Protein AF-A0A2T7PPA5-F1 (afdb_monomer)

Foldseek 3Di:
DPPVVVVVCVVVVVPDADDDPPDDPVVNVVSVVVVVVSVVVVCVVVVVDDDDDPVNVVVVVVVVVVVVVVVVVVVVVVVVVVVVVVVVVVVVVVVVVVVVVVVVVVVVVVVVVVVVVVVVVVVVVVVVVVVVVVVVVVVVVVVVVVVVVVVVVVVVVVVVVVVVVVVVVVVVVVVVVVVVVVVVVVVVVVVVVVVVVVVVVVVVVVVVVVVVVVVVVVVVVVVVVVVVVVVVVVVVVVVVVVVPVVPPPPDDDDDDDDDDDDDDDD

Solvent-accessible surface area (backbone atoms only — not comparable to full-atom values): 15177 Å² total; per-residue (Å²): 137,69,60,70,59,55,51,53,38,55,76,49,71,64,71,76,81,88,82,64,93,82,53,54,75,70,54,45,51,50,54,51,50,54,49,53,51,52,50,48,54,50,31,59,75,50,73,68,53,73,95,80,48,75,67,57,52,53,49,50,53,51,50,53,51,53,51,53,51,52,50,55,51,52,52,51,54,50,50,54,53,50,52,52,50,53,52,51,51,52,49,54,52,49,54,50,53,51,49,53,51,51,52,51,52,53,52,51,52,50,50,53,52,53,50,53,52,50,54,52,50,50,55,52,50,53,54,52,50,52,50,53,51,50,53,51,52,52,48,53,50,51,51,51,53,51,50,52,51,52,52,52,53,52,49,50,52,54,50,53,51,54,50,48,53,49,50,55,49,53,49,50,53,51,51,54,50,48,52,52,51,51,51,54,49,50,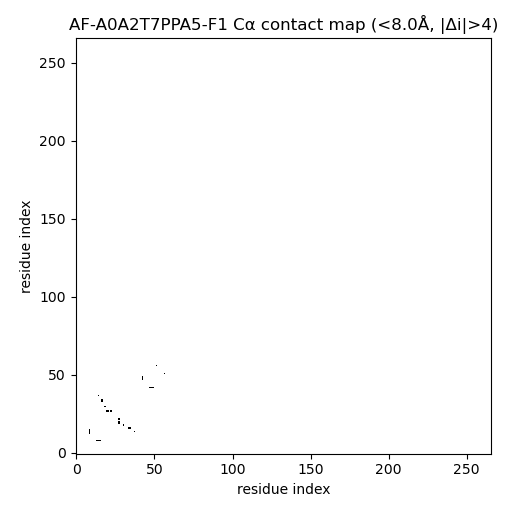53,50,52,50,52,51,50,53,49,50,51,49,53,51,52,51,51,50,52,50,50,52,51,51,48,50,53,48,49,49,51,50,51,51,50,50,51,50,53,49,51,54,52,55,54,58,58,51,59,64,55,56,66,60,56,66,70,62,66,79,78,73,83,85,83,85,80,88,86,93,84,89,85,85,91,88,86,85,88,133

Radius of gyration: 103.87 Å; Cα contacts (8 Å, |Δi|>4): 14; chains: 1; bounding box: 171×68×278 Å

Structure (mmCIF, N/CA/C/O backbone):
data_AF-A0A2T7PPA5-F1
#
_entry.id   AF-A0A2T7PPA5-F1
#
loop_
_atom_site.group_PDB
_atom_site.id
_atom_site.type_symbol
_atom_site.label_atom_id
_atom_site.label_alt_id
_atom_site.label_comp_id
_atom_site.label_asym_id
_atom_site.label_entity_id
_atom_site.label_seq_id
_atom_site.pdbx_PDB_ins_code
_atom_site.Cartn_x
_atom_site.Cartn_y
_atom_site.Cartn_z
_atom_site.occupancy
_atom_site.B_iso_or_equiv
_atom_site.auth_seq_id
_atom_site.auth_comp_id
_atom_site.auth_asym_id
_atom_site.auth_atom_id
_atom_site.pdbx_PDB_model_num
ATOM 1 N N . MET A 1 1 ? -87.122 -22.808 92.100 1.00 53.31 1 MET A N 1
ATOM 2 C CA . MET A 1 1 ? -86.535 -22.565 90.760 1.00 53.31 1 MET A CA 1
ATOM 3 C C . MET A 1 1 ? -86.962 -21.225 90.127 1.00 53.31 1 MET A C 1
ATOM 5 O O . MET A 1 1 ? -86.730 -21.039 88.942 1.00 53.31 1 MET A O 1
ATOM 9 N N . GLY A 1 2 ? -87.567 -20.279 90.867 1.00 62.41 2 GLY A N 1
ATOM 10 C CA . GLY A 1 2 ? -88.009 -18.988 90.306 1.00 62.41 2 GLY A CA 1
ATOM 11 C C . GLY A 1 2 ? -87.090 -17.795 90.597 1.00 62.41 2 GLY A C 1
ATOM 12 O O . GLY A 1 2 ? -87.131 -16.815 89.855 1.00 62.41 2 GLY A O 1
ATOM 13 N N . ASP A 1 3 ? -86.264 -17.874 91.642 1.00 74.31 3 ASP A N 1
ATOM 14 C CA . ASP A 1 3 ? -85.532 -16.705 92.144 1.00 74.31 3 ASP A CA 1
ATOM 15 C C . ASP A 1 3 ? -84.176 -16.510 91.453 1.00 74.31 3 ASP A C 1
ATOM 17 O O . ASP A 1 3 ? -83.895 -15.406 90.992 1.00 74.31 3 ASP A O 1
ATOM 21 N N . ASP A 1 4 ? -83.407 -17.577 91.219 1.00 82.31 4 ASP A N 1
ATOM 22 C CA . ASP A 1 4 ? -82.088 -17.492 90.562 1.00 82.31 4 ASP A CA 1
ATOM 23 C C . ASP A 1 4 ? -82.161 -16.924 89.132 1.00 82.31 4 ASP A C 1
ATOM 25 O O . ASP A 1 4 ? -81.304 -16.154 88.700 1.00 82.31 4 ASP A O 1
ATOM 29 N N . PHE A 1 5 ? -83.229 -17.244 88.391 1.00 84.38 5 PHE A N 1
ATOM 30 C CA . PHE A 1 5 ? -83.432 -16.727 87.033 1.00 84.38 5 PHE A CA 1
ATOM 31 C C . PHE A 1 5 ? -83.765 -15.230 87.024 1.00 84.38 5 PHE A C 1
ATOM 33 O O . PHE A 1 5 ? -83.307 -14.483 86.157 1.00 84.38 5 PHE A O 1
ATOM 40 N N . ARG A 1 6 ? -84.552 -14.771 88.004 1.00 85.75 6 ARG A N 1
ATOM 41 C CA . ARG A 1 6 ? -84.881 -13.348 88.155 1.00 85.75 6 ARG A CA 1
ATOM 42 C C . ARG A 1 6 ? -83.644 -12.535 88.533 1.00 85.75 6 ARG A C 1
ATOM 44 O O . ARG A 1 6 ? -83.497 -11.426 88.023 1.00 85.75 6 ARG A O 1
ATOM 51 N N . VAL A 1 7 ? -82.759 -13.090 89.364 1.00 87.56 7 VAL A N 1
ATOM 52 C CA . VAL A 1 7 ? -81.466 -12.481 89.719 1.00 87.56 7 VAL A CA 1
ATOM 53 C C . VAL A 1 7 ? -80.587 -12.321 88.475 1.00 87.56 7 VAL A C 1
ATOM 55 O O . VAL A 1 7 ? -80.224 -11.197 88.141 1.00 87.56 7 VAL A O 1
ATOM 58 N N . LEU A 1 8 ? -80.375 -13.389 87.698 1.00 88.69 8 LEU A N 1
ATOM 59 C CA . LEU A 1 8 ? -79.567 -13.338 86.471 1.00 88.69 8 LEU A CA 1
ATOM 60 C C . LEU A 1 8 ? -80.087 -12.318 85.442 1.00 88.69 8 LEU A C 1
ATOM 62 O O . LEU A 1 8 ? -79.310 -11.595 84.813 1.00 88.69 8 LEU A O 1
ATOM 66 N N . LEU A 1 9 ? -81.410 -12.247 85.254 1.00 86.88 9 LEU A N 1
ATOM 67 C CA . LEU A 1 9 ? -82.016 -11.262 84.358 1.00 86.88 9 LEU A CA 1
ATOM 68 C C . LEU A 1 9 ? -81.743 -9.832 84.822 1.00 86.88 9 LEU A C 1
ATOM 70 O O . LEU A 1 9 ? -81.519 -8.963 83.979 1.00 86.88 9 LEU A O 1
ATOM 74 N N . ASN A 1 10 ? -81.759 -9.579 86.130 1.00 88.44 10 ASN A N 1
ATOM 75 C CA . ASN A 1 10 ? -81.448 -8.263 86.675 1.00 88.44 10 ASN A CA 1
ATOM 76 C C . ASN A 1 10 ? -79.955 -7.932 86.523 1.00 88.44 10 ASN A C 1
ATOM 78 O O . ASN A 1 10 ? -79.650 -6.835 86.061 1.00 88.44 10 ASN A O 1
ATOM 82 N N . ASP A 1 11 ? -79.048 -8.884 86.766 1.00 88.50 11 ASP A N 1
ATOM 83 C CA . ASP A 1 11 ? -77.598 -8.708 86.560 1.00 88.50 11 ASP A CA 1
ATOM 84 C C . ASP A 1 11 ? -77.260 -8.403 85.092 1.00 88.50 11 ASP A C 1
ATOM 86 O O . ASP A 1 11 ? -76.365 -7.621 84.764 1.00 88.50 11 ASP A O 1
ATOM 90 N N . CYS A 1 12 ? -78.041 -8.966 84.169 1.00 88.81 12 CYS A N 1
ATOM 91 C CA . CYS A 1 12 ? -77.936 -8.685 82.743 1.00 88.81 12 CYS A CA 1
ATOM 92 C C . CYS A 1 12 ? -78.695 -7.417 82.306 1.00 88.81 12 CYS A C 1
ATOM 94 O O . CYS A 1 12 ? -78.809 -7.178 81.102 1.00 88.81 12 CYS A O 1
ATOM 96 N N . ASN A 1 13 ? -79.204 -6.583 83.222 1.00 88.12 13 ASN A N 1
ATOM 97 C CA . ASN A 1 13 ? -80.024 -5.394 82.934 1.00 88.12 13 ASN A CA 1
ATOM 98 C C . ASN A 1 13 ? -81.252 -5.690 82.060 1.00 88.12 13 ASN A C 1
ATOM 100 O O . ASN A 1 13 ? -81.603 -4.921 81.163 1.00 88.12 13 ASN A O 1
ATOM 104 N N . ARG A 1 14 ? -81.875 -6.850 82.276 1.00 86.25 14 ARG A N 1
ATOM 105 C CA . ARG A 1 14 ? -83.005 -7.384 81.502 1.00 86.25 14 ARG A CA 1
ATOM 106 C C . ARG A 1 14 ? -82.744 -7.448 79.992 1.00 86.25 14 ARG A C 1
ATOM 108 O O . ARG A 1 14 ? -83.684 -7.446 79.200 1.00 86.25 14 ARG A O 1
ATOM 115 N N . ARG A 1 15 ? -81.475 -7.539 79.579 1.00 89.25 15 ARG A N 1
ATOM 116 C CA . ARG A 1 15 ? -81.080 -7.767 78.184 1.00 89.25 15 ARG A CA 1
ATOM 117 C C . ARG A 1 15 ? -81.244 -9.250 77.860 1.00 89.25 15 ARG A C 1
ATOM 119 O O . ARG A 1 15 ? -80.306 -10.026 78.007 1.00 89.25 15 ARG A O 1
ATOM 126 N N . TYR A 1 16 ? -82.439 -9.643 77.434 1.00 88.62 16 TYR A N 1
ATOM 127 C CA . TYR A 1 16 ? -82.717 -10.985 76.925 1.00 88.62 16 TYR A CA 1
ATOM 128 C C . TYR A 1 16 ? -83.371 -10.901 75.546 1.00 88.62 16 TYR A C 1
ATOM 130 O O . TYR A 1 16 ? -84.056 -9.930 75.226 1.00 88.62 16 TYR A O 1
ATOM 138 N N . ILE A 1 17 ? -83.143 -11.921 74.722 1.00 88.12 17 ILE A N 1
ATOM 139 C CA . ILE A 1 17 ? -83.783 -12.082 73.415 1.00 88.12 17 ILE A CA 1
ATOM 140 C C . ILE A 1 17 ? -84.220 -13.533 73.300 1.00 88.12 17 ILE A C 1
ATOM 142 O O . ILE A 1 17 ? -83.447 -14.444 73.591 1.00 88.12 17 ILE A O 1
ATOM 146 N N . VAL A 1 18 ? -85.463 -13.741 72.873 1.00 88.38 18 VAL A N 1
ATOM 147 C CA . VAL A 1 18 ? -86.005 -15.073 72.609 1.00 88.38 18 VAL A CA 1
ATOM 148 C C . VAL A 1 18 ? -85.731 -15.421 71.151 1.00 88.38 18 VAL A C 1
ATOM 150 O O . VAL A 1 18 ? -86.145 -14.697 70.246 1.00 88.38 18 VAL A O 1
ATOM 153 N N . PHE A 1 19 ? -85.022 -16.525 70.934 1.00 92.44 19 PHE A N 1
ATOM 154 C CA . PHE A 1 19 ? -84.738 -17.060 69.607 1.00 92.44 19 PHE A CA 1
ATOM 155 C C . PHE A 1 19 ? -85.595 -18.290 69.341 1.00 92.44 19 PHE A C 1
ATOM 157 O O . PHE A 1 19 ? -85.598 -19.229 70.134 1.00 92.44 19 PHE A O 1
ATOM 164 N N . ASP A 1 20 ? -86.265 -18.301 68.191 1.00 92.12 20 ASP A N 1
ATOM 165 C CA . ASP A 1 20 ? -86.898 -19.504 67.663 1.00 92.12 20 ASP A CA 1
ATOM 166 C C . ASP A 1 20 ? -86.048 -20.039 66.507 1.00 92.12 20 ASP A C 1
ATOM 168 O O . ASP A 1 20 ? -86.050 -19.519 65.386 1.00 92.12 20 ASP A O 1
ATOM 172 N N . ASN A 1 21 ? -85.305 -21.107 66.794 1.00 92.25 21 ASN A N 1
ATOM 173 C CA . ASN A 1 21 ? -84.404 -21.742 65.837 1.00 92.25 21 ASN A CA 1
ATOM 174 C C . ASN A 1 21 ? -85.147 -22.482 64.709 1.00 92.25 21 ASN A C 1
ATOM 176 O O . ASN A 1 21 ? -84.532 -22.804 63.685 1.00 92.25 21 ASN A O 1
ATOM 180 N N . THR A 1 22 ? -86.456 -22.709 64.850 1.00 92.19 22 THR A N 1
ATOM 181 C CA . THR A 1 22 ? -87.308 -23.387 63.860 1.00 92.19 22 THR A CA 1
ATOM 182 C C . THR A 1 22 ? -88.057 -22.422 62.937 1.00 92.19 22 THR A C 1
ATOM 184 O O . THR A 1 22 ? -88.551 -22.841 61.893 1.00 92.19 22 THR A O 1
ATOM 187 N N . ALA A 1 23 ? -88.045 -21.123 63.252 1.00 89.44 23 ALA A N 1
ATOM 188 C CA . ALA A 1 23 ? -88.770 -20.090 62.520 1.00 89.44 23 ALA A CA 1
ATOM 189 C C . ALA A 1 23 ? -88.382 -19.974 61.031 1.00 89.44 23 ALA A C 1
ATOM 191 O O . ALA A 1 23 ? -87.288 -20.364 60.591 1.00 89.44 23 ALA A O 1
ATOM 192 N N . SER A 1 24 ? -89.266 -19.354 60.245 1.00 91.50 24 SER A N 1
ATOM 193 C CA . SER A 1 24 ? -89.039 -19.108 58.820 1.00 91.50 24 SER A CA 1
ATOM 194 C C . SER A 1 24 ? -87.835 -18.182 58.576 1.00 91.50 24 SER A C 1
ATOM 196 O O . SER A 1 24 ? -87.394 -17.423 59.443 1.00 91.50 24 SER A O 1
ATOM 198 N N . LYS A 1 25 ? -87.296 -18.172 57.348 1.00 88.12 25 LYS A N 1
ATOM 199 C CA . LYS A 1 25 ? -86.149 -17.315 56.971 1.00 88.12 25 LYS A CA 1
ATOM 200 C C . LYS A 1 25 ? -86.401 -15.825 57.253 1.00 88.12 25 LYS A C 1
ATOM 202 O O . LYS A 1 25 ? -85.473 -15.107 57.641 1.00 88.12 25 LYS A O 1
ATOM 207 N N . LYS A 1 26 ? -87.644 -15.365 57.071 1.00 90.00 26 LYS A N 1
ATOM 208 C CA . LYS A 1 26 ? -88.058 -13.974 57.312 1.00 90.00 26 LYS A CA 1
ATOM 209 C C . LYS A 1 26 ? -88.033 -13.644 58.807 1.00 90.00 26 LYS A C 1
ATOM 211 O O . LYS A 1 26 ? -87.466 -12.624 59.195 1.00 90.00 26 LYS A O 1
ATOM 216 N N . GLU A 1 27 ? -88.563 -14.532 59.639 1.00 88.56 27 GLU A N 1
ATOM 217 C CA . GLU A 1 27 ? -88.593 -14.382 61.099 1.00 88.56 27 GLU A CA 1
ATOM 218 C C . GLU A 1 27 ? -87.192 -14.474 61.707 1.00 88.56 27 GLU A C 1
ATOM 220 O O . GLU A 1 27 ? -86.805 -13.600 62.481 1.00 88.56 27 GLU A O 1
ATOM 225 N N . LYS A 1 28 ? -86.363 -15.423 61.251 1.00 91.31 28 LYS A N 1
ATOM 226 C CA . LYS A 1 28 ? -84.941 -15.504 61.624 1.00 91.31 28 LYS A CA 1
ATOM 227 C C . LYS A 1 28 ? -84.186 -14.218 61.300 1.00 91.31 28 LYS A C 1
ATOM 229 O O . LYS A 1 28 ? -83.326 -13.788 62.064 1.00 91.31 28 LYS A O 1
ATOM 234 N N . SER A 1 29 ? -84.486 -13.577 60.167 1.00 91.19 29 SER A N 1
ATOM 235 C CA . SER A 1 29 ? -83.861 -12.296 59.829 1.00 91.19 29 SER A CA 1
ATOM 236 C C . SER A 1 29 ? -84.281 -11.165 60.764 1.00 91.19 29 SER A C 1
ATOM 238 O O . SER A 1 29 ? -83.462 -10.281 61.008 1.00 91.19 29 SER A O 1
ATOM 240 N N . LYS A 1 30 ? -85.524 -11.166 61.257 1.00 91.62 30 LYS A N 1
ATOM 241 C CA . LYS A 1 30 ? -85.998 -10.191 62.245 1.00 91.62 30 LYS A CA 1
ATOM 242 C C . LYS A 1 30 ? -85.295 -10.408 63.588 1.00 91.62 30 LYS A C 1
ATOM 244 O O . LYS A 1 30 ? -84.650 -9.489 64.071 1.00 91.62 30 LYS A O 1
ATOM 249 N N . GLN A 1 31 ? -85.264 -11.647 64.080 1.00 92.38 31 GLN A N 1
ATOM 250 C CA . GLN A 1 31 ? -84.574 -12.011 65.326 1.00 92.38 31 GLN A CA 1
ATOM 251 C C . GLN A 1 31 ? -83.075 -11.649 65.302 1.00 92.38 31 GLN A C 1
ATOM 253 O O . GLN A 1 31 ? -82.544 -11.112 66.272 1.00 92.38 31 GLN A O 1
ATOM 258 N N . ARG A 1 32 ? -82.379 -11.854 64.168 1.00 92.31 32 ARG A N 1
ATOM 259 C CA . ARG A 1 32 ? -80.981 -11.403 64.006 1.00 92.31 32 ARG A CA 1
ATOM 260 C C . ARG A 1 32 ? -80.827 -9.883 64.084 1.00 92.31 32 ARG A C 1
ATOM 262 O O . ARG A 1 32 ? -79.848 -9.409 64.656 1.00 92.31 32 ARG A O 1
ATOM 269 N N . LYS A 1 33 ? -81.751 -9.119 63.490 1.00 93.69 33 LYS A N 1
ATOM 270 C CA . LYS A 1 33 ? -81.726 -7.649 63.570 1.00 93.69 33 LYS A CA 1
ATOM 271 C C . LYS A 1 33 ? -81.915 -7.184 65.012 1.00 93.69 33 LYS A C 1
ATOM 273 O O . LYS A 1 33 ? -81.165 -6.317 65.448 1.00 93.69 33 LYS A O 1
ATOM 278 N N . ASP A 1 34 ? -82.838 -7.805 65.741 1.00 92.06 34 ASP A N 1
ATOM 279 C CA . ASP A 1 34 ? -83.113 -7.485 67.144 1.00 92.06 34 ASP A CA 1
ATOM 280 C C . ASP A 1 34 ? -81.884 -7.770 68.034 1.00 92.06 34 ASP A C 1
ATOM 282 O O . ASP A 1 34 ? -81.509 -6.940 68.864 1.00 92.06 34 ASP A O 1
ATOM 286 N N . LEU A 1 35 ? -81.164 -8.875 67.788 1.00 94.62 35 LEU A N 1
ATOM 287 C CA . LEU A 1 35 ? -79.891 -9.175 68.460 1.00 94.62 35 LEU A CA 1
ATOM 288 C C . LEU A 1 35 ? -78.799 -8.147 68.173 1.00 94.62 35 LEU A C 1
ATOM 290 O O . LEU A 1 35 ? -78.155 -7.655 69.100 1.00 94.62 35 LEU A O 1
ATOM 294 N N . LEU A 1 36 ? -78.589 -7.795 66.906 1.00 94.56 36 LEU A N 1
ATOM 295 C CA . LEU A 1 36 ? -77.586 -6.792 66.547 1.00 94.56 36 LEU A CA 1
ATOM 296 C C . LEU A 1 36 ? -77.927 -5.411 67.122 1.00 94.56 36 LEU A C 1
ATOM 298 O O . LEU A 1 36 ? -77.019 -4.689 67.531 1.00 94.56 36 LEU A O 1
ATOM 302 N N . ALA A 1 37 ? -79.212 -5.051 67.189 1.00 93.06 37 ALA A N 1
ATOM 303 C CA . ALA A 1 37 ? -79.659 -3.815 67.825 1.00 93.06 37 ALA A CA 1
ATOM 304 C C . ALA A 1 37 ? -79.330 -3.803 69.327 1.00 93.06 37 ALA A C 1
ATOM 306 O O . ALA A 1 37 ? -78.780 -2.819 69.818 1.00 93.06 37 ALA A O 1
ATOM 307 N N . MET A 1 38 ? -79.571 -4.912 70.034 1.00 92.12 38 MET A N 1
ATOM 308 C CA . MET A 1 38 ? -79.220 -5.058 71.452 1.00 92.12 38 MET A CA 1
ATOM 309 C C . MET A 1 38 ? -77.704 -4.978 71.689 1.00 92.12 38 MET A C 1
ATOM 311 O O . MET A 1 38 ? -77.256 -4.308 72.619 1.00 92.12 38 MET A O 1
ATOM 315 N N . ILE A 1 39 ? -76.897 -5.614 70.832 1.00 91.44 39 ILE A N 1
ATOM 316 C CA . ILE A 1 39 ? -75.428 -5.542 70.914 1.00 91.44 39 ILE A CA 1
ATOM 317 C C . ILE A 1 39 ? -74.943 -4.105 70.689 1.00 91.44 39 ILE A C 1
ATOM 319 O O . ILE A 1 39 ? -74.098 -3.632 71.443 1.00 91.44 39 ILE A O 1
ATOM 323 N N . ARG A 1 40 ? -75.485 -3.385 69.698 1.00 91.31 40 ARG A N 1
ATOM 324 C CA . ARG A 1 40 ? -75.143 -1.971 69.453 1.00 91.31 40 ARG A CA 1
ATOM 325 C C . ARG A 1 40 ? -75.486 -1.088 70.646 1.00 91.31 40 ARG A C 1
ATOM 327 O O . ARG A 1 40 ? -74.608 -0.396 71.139 1.00 91.31 40 ARG A O 1
ATOM 334 N N . GLN A 1 41 ? -76.698 -1.214 71.190 1.00 90.12 41 GLN A N 1
ATOM 335 C CA . GLN A 1 41 ? -77.091 -0.494 72.406 1.00 90.12 41 GLN A CA 1
ATOM 336 C C . GLN A 1 41 ? -76.165 -0.799 73.591 1.00 90.12 41 GLN A C 1
ATOM 338 O O . GLN A 1 41 ? -75.875 0.091 74.387 1.00 90.12 41 GLN A O 1
ATOM 343 N N . MET A 1 42 ? -75.696 -2.044 73.729 1.00 90.88 42 MET A N 1
ATOM 3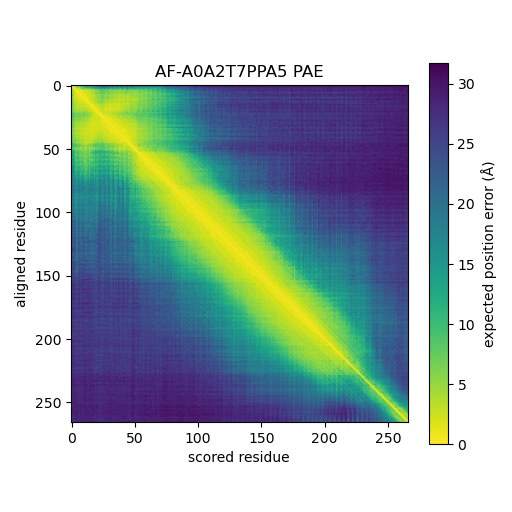44 C CA . MET A 1 42 ? -74.705 -2.404 74.745 1.00 90.88 42 MET A CA 1
ATOM 345 C C . MET A 1 42 ? -73.352 -1.730 74.489 1.00 90.88 42 MET A C 1
ATOM 347 O O . MET A 1 42 ? -72.757 -1.218 75.431 1.00 90.88 42 MET A O 1
ATOM 351 N N . MET A 1 43 ? -72.861 -1.737 73.249 1.00 89.19 43 MET A N 1
ATOM 352 C CA . MET A 1 43 ? -71.593 -1.090 72.903 1.00 89.19 43 MET A CA 1
ATOM 353 C C . MET A 1 43 ? -71.652 0.419 73.145 1.00 89.19 43 MET A C 1
ATOM 355 O O . MET A 1 43 ? -70.735 0.955 73.757 1.00 89.19 43 MET A O 1
ATOM 359 N N . ASP A 1 44 ? -72.739 1.080 72.746 1.00 88.88 44 ASP A N 1
ATOM 360 C CA . ASP A 1 44 ? -72.926 2.522 72.936 1.00 88.88 44 ASP A CA 1
ATOM 361 C C . ASP A 1 44 ? -72.973 2.881 74.429 1.00 88.88 44 ASP A C 1
ATOM 363 O O . ASP A 1 44 ? -72.298 3.811 74.868 1.00 88.88 44 ASP A O 1
ATOM 367 N N . LYS A 1 45 ? -73.691 2.087 75.242 1.00 88.06 45 LYS A N 1
ATOM 368 C CA . LYS A 1 45 ? -73.708 2.234 76.711 1.00 88.06 45 LYS A CA 1
ATOM 369 C C . LYS A 1 45 ? -72.329 2.043 77.345 1.00 88.06 45 LYS A C 1
ATOM 371 O O . LYS A 1 45 ? -72.030 2.692 78.340 1.00 88.06 45 LYS A O 1
ATOM 376 N N . ASN A 1 46 ? -71.496 1.184 76.763 1.00 88.50 46 ASN A N 1
ATOM 377 C CA . ASN A 1 46 ? -70.121 0.948 77.199 1.00 88.50 46 ASN A CA 1
ATOM 378 C C . ASN A 1 46 ? -69.113 1.922 76.546 1.00 88.50 46 ASN A C 1
ATOM 380 O O . ASN A 1 46 ? -67.906 1.693 76.623 1.00 88.50 46 ASN A O 1
ATOM 384 N N . GLY A 1 47 ? -69.571 2.982 75.865 1.00 86.88 47 GLY A N 1
ATOM 385 C CA . GLY A 1 47 ? -68.705 3.982 75.227 1.00 86.88 47 GLY A CA 1
ATOM 386 C C . GLY A 1 47 ? -67.853 3.431 74.078 1.00 86.88 47 GLY A C 1
ATOM 387 O O . GLY A 1 47 ? -66.749 3.914 73.835 1.00 86.88 47 GLY A O 1
ATOM 388 N N . GLY A 1 48 ? -68.315 2.366 73.419 1.00 85.62 48 GLY A N 1
ATOM 389 C CA . GLY A 1 48 ? -67.580 1.655 72.371 1.00 85.62 48 GLY A CA 1
ATOM 390 C C . GLY A 1 48 ? -66.401 0.818 72.880 1.00 85.62 48 GLY A C 1
ATOM 391 O O . GLY A 1 48 ? -65.697 0.207 72.073 1.00 85.62 48 GLY A O 1
ATOM 392 N N . GLN A 1 49 ? -66.180 0.759 74.197 1.00 84.06 49 GLN A N 1
ATOM 393 C CA . GLN A 1 49 ? -65.095 -0.019 74.781 1.00 84.06 49 GLN A CA 1
ATOM 394 C C . GLN A 1 49 ? -65.417 -1.511 74.730 1.00 84.06 49 GLN A C 1
ATOM 396 O O . GLN A 1 49 ? -66.526 -1.964 75.031 1.00 84.06 49 GLN A O 1
ATOM 401 N N . LYS A 1 50 ? -64.412 -2.292 74.338 1.00 84.31 50 LYS A N 1
ATOM 402 C CA . LYS A 1 50 ? -64.485 -3.751 74.374 1.00 84.31 50 LYS A CA 1
ATOM 403 C C . LYS A 1 50 ? -64.385 -4.207 75.826 1.00 84.31 50 LYS A C 1
ATOM 405 O O . LYS A 1 50 ? -63.784 -3.528 76.652 1.00 84.31 50 LYS A O 1
ATOM 410 N N . TYR A 1 51 ? -64.940 -5.376 76.126 1.00 84.62 51 TYR A N 1
ATOM 411 C CA . TYR A 1 51 ? -64.685 -6.007 77.415 1.00 84.62 51 TYR A CA 1
ATOM 412 C C . TYR A 1 51 ? -63.178 -6.250 77.569 1.00 84.62 51 TYR A C 1
ATOM 414 O O . TYR A 1 51 ? -62.560 -6.887 76.713 1.00 84.62 51 TYR A O 1
ATOM 422 N N . THR A 1 52 ? -62.597 -5.728 78.644 1.00 82.62 52 THR A N 1
ATOM 423 C CA . THR A 1 52 ? -61.193 -5.919 79.001 1.00 82.62 52 THR A CA 1
ATOM 424 C C . THR A 1 52 ? -61.108 -6.595 80.362 1.00 82.62 52 THR A C 1
ATOM 426 O O . THR A 1 52 ? -61.941 -6.395 81.244 1.00 82.62 52 THR A O 1
ATOM 429 N N . CYS A 1 53 ? -60.094 -7.435 80.522 1.00 87.88 53 CYS A N 1
ATOM 430 C CA . CYS A 1 53 ? -59.710 -8.010 81.801 1.00 87.88 53 CYS A CA 1
ATOM 431 C C . CYS A 1 53 ? -58.188 -8.165 81.824 1.00 87.88 53 CYS A C 1
ATOM 433 O O . CYS A 1 53 ? -57.541 -8.141 80.771 1.00 87.88 53 CYS A O 1
ATOM 435 N N . ASP A 1 54 ? -57.608 -8.354 83.006 1.00 88.44 54 ASP A N 1
ATOM 436 C CA . ASP A 1 54 ? -56.151 -8.423 83.171 1.00 88.44 54 ASP A CA 1
ATOM 437 C C . ASP A 1 54 ? -55.500 -9.493 82.289 1.00 88.44 54 ASP A C 1
ATOM 439 O O . ASP A 1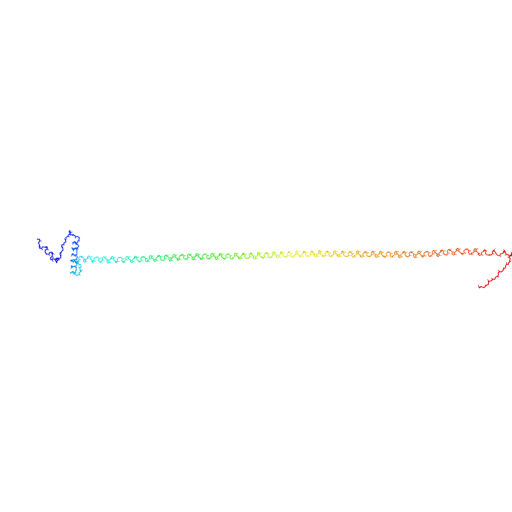 54 ? -54.395 -9.305 81.782 1.00 88.44 54 ASP A O 1
ATOM 443 N N . VAL A 1 55 ? -56.200 -10.608 82.057 1.00 90.00 55 VAL A N 1
ATOM 444 C CA . VAL A 1 55 ? -55.730 -11.684 81.177 1.00 90.00 55 VAL A CA 1
ATOM 445 C C . VAL A 1 55 ? -55.676 -11.218 79.719 1.00 90.00 55 VAL A C 1
ATOM 447 O O . VAL A 1 55 ? -54.665 -11.437 79.055 1.00 90.00 55 VAL A O 1
ATOM 450 N N . LEU A 1 56 ? -56.710 -10.525 79.228 1.00 88.31 56 LEU A N 1
ATOM 451 C CA . LEU A 1 56 ? -56.743 -9.986 77.861 1.00 88.31 56 LEU A CA 1
ATOM 452 C C . LEU A 1 56 ? -55.678 -8.904 77.650 1.00 88.31 56 LEU A C 1
ATOM 454 O O . LEU A 1 56 ? -55.012 -8.900 76.618 1.00 88.31 56 LEU A O 1
ATOM 458 N N . ASN A 1 57 ? -55.457 -8.039 78.642 1.00 88.19 57 ASN A N 1
ATOM 459 C CA . ASN A 1 57 ? -54.412 -7.015 78.577 1.00 88.19 57 ASN A CA 1
ATOM 460 C C . ASN A 1 57 ? -53.011 -7.643 78.523 1.00 88.19 57 ASN A C 1
ATOM 462 O O . ASN A 1 57 ? -52.187 -7.240 77.704 1.00 88.19 57 ASN A O 1
ATOM 466 N N . LYS A 1 58 ? -52.758 -8.683 79.332 1.00 90.88 58 LYS A N 1
ATOM 467 C CA . LYS A 1 58 ? -51.500 -9.449 79.287 1.00 90.88 58 LYS A CA 1
ATOM 468 C C . LYS A 1 58 ? -51.290 -10.140 77.938 1.00 90.88 58 LYS A C 1
ATOM 470 O O . LYS A 1 58 ? -50.167 -10.162 77.444 1.00 90.88 58 LYS A O 1
ATOM 475 N N . ILE A 1 59 ? -52.347 -10.698 77.343 1.00 90.62 59 ILE A N 1
ATOM 476 C CA . ILE A 1 59 ? -52.278 -11.322 76.014 1.00 90.62 59 ILE A CA 1
ATOM 477 C C . ILE A 1 59 ? -51.946 -10.273 74.948 1.00 90.62 59 ILE A C 1
ATOM 479 O O . ILE A 1 59 ? -51.002 -10.473 74.190 1.00 90.62 59 ILE A O 1
ATOM 483 N N . ASN A 1 60 ? -52.657 -9.142 74.922 1.00 87.25 60 ASN A N 1
ATOM 484 C CA . ASN A 1 60 ? -52.413 -8.075 73.947 1.00 87.25 60 ASN A CA 1
ATOM 485 C C . ASN A 1 60 ? -50.995 -7.506 74.066 1.00 87.25 60 ASN A C 1
ATOM 487 O O . ASN A 1 60 ? -50.312 -7.373 73.057 1.00 87.25 60 ASN A O 1
ATOM 491 N N . SER A 1 61 ? -50.515 -7.266 75.290 1.00 90.81 61 SER A N 1
ATOM 492 C CA . SER A 1 61 ? -49.150 -6.785 75.526 1.00 90.81 61 SER A CA 1
ATOM 493 C C . SER A 1 61 ? -48.090 -7.768 75.008 1.00 90.81 61 SER A C 1
ATOM 495 O O . SER A 1 61 ? -47.157 -7.350 74.326 1.00 90.81 61 SER A O 1
ATOM 497 N N . LYS A 1 62 ? -48.265 -9.079 75.236 1.00 93.06 62 LYS A N 1
ATOM 498 C CA . LYS A 1 62 ? -47.365 -10.105 74.676 1.00 93.06 62 LYS A CA 1
ATOM 499 C C . LYS A 1 62 ? -47.421 -10.171 73.150 1.00 93.06 62 LYS A C 1
ATOM 501 O O . LYS A 1 62 ? -46.391 -10.391 72.514 1.00 93.06 62 LYS A O 1
ATOM 506 N N . ILE A 1 63 ? -48.604 -9.998 72.557 1.00 93.31 63 ILE A N 1
ATOM 507 C CA . ILE A 1 63 ? -48.762 -9.945 71.098 1.00 93.31 63 ILE A CA 1
ATOM 508 C C . ILE A 1 63 ? -48.004 -8.738 70.540 1.00 93.31 63 ILE A C 1
ATOM 510 O O . ILE A 1 63 ? -47.224 -8.902 69.607 1.00 93.31 63 ILE A O 1
ATOM 514 N N . GLU A 1 64 ? -48.178 -7.553 71.124 1.00 92.50 64 GLU A N 1
ATOM 515 C CA . GLU A 1 64 ? -47.483 -6.334 70.697 1.00 92.50 64 GLU A CA 1
ATOM 516 C C . GLU A 1 64 ? -45.960 -6.465 70.800 1.00 92.50 64 GLU A C 1
ATOM 518 O O . GLU A 1 64 ? -45.246 -6.078 69.876 1.00 92.50 64 GLU A O 1
ATOM 523 N N . GLU A 1 65 ? -45.456 -7.043 71.891 1.00 93.81 65 GLU A N 1
ATOM 524 C CA . GLU A 1 65 ? -44.024 -7.290 72.074 1.00 93.81 65 GLU A CA 1
ATOM 525 C C . GLU A 1 65 ? -43.481 -8.268 71.023 1.00 93.81 65 GLU A C 1
ATOM 527 O O . GLU A 1 65 ? -42.471 -7.988 70.376 1.00 93.81 65 GLU A O 1
ATOM 532 N N . THR A 1 66 ? -44.201 -9.366 70.771 1.00 93.56 66 THR A N 1
ATOM 533 C CA . THR A 1 66 ? -43.825 -10.356 69.748 1.00 93.56 66 THR A CA 1
ATOM 534 C C . THR A 1 66 ? -43.829 -9.742 68.347 1.00 93.56 66 THR A C 1
ATOM 536 O O . THR A 1 66 ? -42.942 -10.019 67.540 1.00 93.56 66 THR A O 1
ATOM 539 N N . VAL A 1 67 ? -44.817 -8.895 68.037 1.00 94.44 67 VAL A N 1
ATOM 540 C CA . VAL A 1 67 ? -44.891 -8.187 66.751 1.00 94.44 67 VAL A CA 1
ATOM 541 C C . VAL A 1 67 ? -43.702 -7.242 66.594 1.00 94.44 67 VAL A C 1
ATOM 543 O O . VAL A 1 67 ? -43.053 -7.275 65.553 1.00 94.44 67 VAL A O 1
ATOM 546 N N . LYS A 1 68 ? -43.360 -6.459 67.626 1.00 94.44 68 LYS A N 1
ATOM 547 C CA . LYS A 1 68 ? -42.191 -5.564 67.593 1.00 94.44 68 LYS A CA 1
ATOM 548 C C . LYS A 1 68 ? -40.884 -6.323 67.372 1.00 94.44 68 LYS A C 1
ATOM 550 O O . LYS A 1 68 ? -40.081 -5.891 66.552 1.00 94.44 68 LYS A O 1
ATOM 555 N N . GLN A 1 69 ? -40.687 -7.449 68.058 1.00 94.12 69 GLN A N 1
ATOM 556 C CA . GLN A 1 69 ? -39.493 -8.284 67.883 1.00 94.12 69 GLN A CA 1
ATOM 557 C C . GLN A 1 69 ? -39.380 -8.804 66.447 1.00 94.12 69 GLN A C 1
ATOM 559 O O . GLN A 1 69 ? -38.352 -8.611 65.805 1.00 94.12 69 GLN A O 1
ATOM 564 N N . ARG A 1 70 ? -40.464 -9.368 65.902 1.00 93.94 70 ARG A N 1
ATOM 565 C CA . ARG A 1 70 ? -40.480 -9.877 64.522 1.00 93.94 70 ARG A CA 1
ATOM 566 C C . ARG A 1 70 ? -40.257 -8.786 63.480 1.00 93.94 70 ARG A C 1
ATOM 568 O O . ARG A 1 70 ? -39.608 -9.045 62.475 1.00 93.94 70 ARG A O 1
ATOM 575 N N . MET A 1 71 ? -40.790 -7.584 63.703 1.00 90.56 71 MET A N 1
ATOM 576 C CA . MET A 1 71 ? -40.529 -6.449 62.814 1.00 90.56 71 MET A CA 1
ATOM 577 C C . MET A 1 71 ? -39.053 -6.045 62.849 1.00 90.56 71 MET A C 1
ATOM 579 O O . MET A 1 71 ? -38.452 -5.910 61.793 1.00 90.56 71 MET A O 1
ATOM 583 N N . ALA A 1 72 ? -38.446 -5.942 64.035 1.00 93.56 72 ALA A N 1
ATOM 584 C CA . ALA A 1 72 ? -37.027 -5.609 64.161 1.00 93.56 72 ALA A CA 1
ATOM 585 C C . ALA A 1 72 ? -36.107 -6.670 63.524 1.00 93.56 72 ALA A C 1
ATOM 587 O O . ALA A 1 72 ? -35.105 -6.327 62.898 1.00 93.56 72 ALA A O 1
ATOM 588 N N . GLU A 1 73 ? -36.446 -7.956 63.657 1.00 93.38 73 GLU A N 1
ATOM 589 C CA . GLU A 1 73 ? -35.732 -9.053 62.992 1.00 93.38 73 GLU A CA 1
ATOM 590 C C . GLU A 1 73 ? -35.863 -8.977 61.465 1.00 93.38 73 GLU A C 1
ATOM 592 O O . GLU A 1 73 ? -34.856 -9.068 60.763 1.00 93.38 73 GLU A O 1
ATOM 597 N N . ALA A 1 74 ? -37.075 -8.746 60.950 1.00 92.69 74 ALA A N 1
ATOM 598 C CA . ALA A 1 74 ? -37.320 -8.597 59.516 1.00 92.69 74 ALA A CA 1
ATOM 599 C C . ALA A 1 74 ? -36.608 -7.367 58.926 1.00 92.69 74 ALA A C 1
ATOM 601 O O . ALA A 1 74 ? -36.058 -7.442 57.826 1.00 92.69 74 ALA A O 1
ATOM 602 N N . ASP A 1 75 ? -36.573 -6.255 59.664 1.00 91.94 75 ASP A N 1
ATOM 603 C CA . ASP A 1 75 ? -35.850 -5.046 59.268 1.00 91.94 75 ASP A CA 1
ATOM 604 C C . ASP A 1 75 ? -34.341 -5.311 59.199 1.00 91.94 75 ASP A C 1
ATOM 606 O O . ASP A 1 75 ? -33.694 -4.950 58.215 1.00 91.94 75 ASP A O 1
ATOM 610 N N . LYS A 1 76 ? -33.777 -6.007 60.196 1.00 92.12 76 LYS A N 1
ATOM 611 C CA . LYS A 1 76 ? -32.359 -6.390 60.199 1.00 92.12 76 LYS A CA 1
ATOM 612 C C . LYS A 1 76 ? -32.017 -7.313 59.024 1.00 92.12 76 LYS A C 1
ATOM 614 O O . LYS A 1 76 ? -31.047 -7.059 58.314 1.00 92.12 76 LYS A O 1
ATOM 619 N N . GLU A 1 77 ? -32.831 -8.338 58.779 1.00 91.19 77 GLU A N 1
ATOM 620 C CA . GLU A 1 77 ? -32.641 -9.268 57.657 1.00 91.19 77 GLU A CA 1
ATOM 621 C C . GLU A 1 77 ? -32.732 -8.550 56.297 1.00 91.19 77 GLU A C 1
ATOM 623 O O . GLU A 1 77 ? -31.978 -8.847 55.368 1.00 91.19 77 GLU A O 1
ATOM 628 N N . SER A 1 78 ? -33.637 -7.577 56.174 1.00 90.81 78 SER A N 1
ATOM 629 C CA . SER A 1 78 ? -33.787 -6.747 54.975 1.00 90.81 78 SER A CA 1
ATOM 630 C C . SER A 1 78 ? -32.541 -5.899 54.698 1.00 90.81 78 SER A C 1
ATOM 632 O O . SER A 1 78 ? -32.068 -5.840 53.557 1.00 90.81 78 SER A O 1
ATOM 634 N N . VAL A 1 79 ? -31.972 -5.283 55.739 1.00 91.94 79 VAL A N 1
ATOM 635 C CA . VAL A 1 79 ? -30.727 -4.509 55.629 1.00 91.94 79 VAL A CA 1
ATOM 636 C C . VAL A 1 79 ? -29.572 -5.414 55.198 1.00 91.94 79 VAL A C 1
ATOM 638 O O . VAL A 1 79 ? -28.922 -5.112 54.199 1.00 91.94 79 VAL A O 1
ATOM 641 N N . GLU A 1 80 ? -29.378 -6.561 55.854 1.00 91.75 80 GLU A N 1
ATOM 642 C CA . GLU A 1 80 ? -28.309 -7.517 55.516 1.00 91.75 80 GLU A CA 1
ATOM 643 C C . GLU A 1 80 ? -28.424 -8.032 54.069 1.00 91.75 80 GLU A C 1
ATOM 645 O O . GLU A 1 80 ? -27.439 -8.065 53.326 1.00 91.75 80 GLU A O 1
ATOM 650 N N . LYS A 1 81 ? -29.639 -8.372 53.616 1.00 92.06 81 LYS A N 1
ATOM 651 C CA . LYS A 1 81 ? -29.893 -8.766 52.218 1.00 92.06 81 LYS A CA 1
ATOM 652 C C . LYS A 1 81 ? -29.565 -7.647 51.233 1.00 92.06 81 LYS A C 1
ATOM 654 O O . LYS A 1 81 ? -29.020 -7.913 50.160 1.00 92.06 81 LYS A O 1
ATOM 659 N N . THR A 1 82 ? -29.895 -6.407 51.585 1.00 91.62 82 THR A N 1
ATOM 660 C CA . THR A 1 82 ? -29.626 -5.238 50.741 1.00 91.62 82 THR A CA 1
ATOM 661 C C . THR A 1 82 ? -28.126 -4.983 50.620 1.00 91.62 82 THR A C 1
ATOM 663 O O . THR A 1 82 ? -27.633 -4.782 49.510 1.00 91.62 82 THR A O 1
ATOM 666 N N . GLU A 1 83 ? -27.383 -5.044 51.725 1.00 94.19 83 GLU A N 1
ATOM 667 C CA . GLU A 1 83 ? -25.923 -4.891 51.733 1.00 94.19 83 GLU A CA 1
ATOM 668 C C . GLU A 1 83 ? -25.233 -5.988 50.916 1.00 94.19 83 GLU A C 1
ATOM 670 O O . GLU A 1 83 ? -24.401 -5.686 50.057 1.00 94.19 83 GLU A O 1
ATOM 675 N N . PHE A 1 84 ? -25.646 -7.246 51.099 1.00 95.56 84 PHE A N 1
ATOM 676 C CA . PHE A 1 84 ? -25.140 -8.370 50.312 1.00 95.56 84 PHE A CA 1
ATOM 677 C C . PHE A 1 84 ? -25.360 -8.156 48.809 1.00 95.56 84 PHE A C 1
ATOM 679 O O . PHE A 1 84 ? -24.445 -8.341 48.003 1.00 95.56 84 PHE A O 1
ATOM 686 N N . PHE A 1 85 ? -26.560 -7.721 48.415 1.00 93.88 85 PHE A N 1
ATOM 687 C CA . PHE A 1 85 ? -26.877 -7.472 47.011 1.00 93.88 85 PHE A CA 1
ATOM 688 C C . PHE A 1 85 ? -26.060 -6.310 46.433 1.00 93.88 85 PHE A C 1
ATOM 690 O O . PHE A 1 85 ? -25.550 -6.410 45.316 1.00 93.88 85 PHE A O 1
ATOM 697 N N . GLN A 1 86 ? -25.872 -5.231 47.199 1.00 95.75 86 GLN A N 1
ATOM 698 C CA . GLN A 1 86 ? -25.023 -4.109 46.796 1.00 95.75 86 GLN A CA 1
ATOM 699 C C . GLN A 1 86 ? -23.561 -4.529 46.615 1.00 95.75 86 GLN A C 1
ATOM 701 O O . GLN A 1 86 ? -22.911 -4.107 45.656 1.00 95.75 86 GLN A O 1
ATOM 706 N N . GLU A 1 87 ? -23.022 -5.356 47.513 1.00 96.50 87 GLU A N 1
ATOM 707 C CA . GLU A 1 87 ? -21.655 -5.859 47.385 1.00 96.50 87 GLU A CA 1
ATOM 708 C C . GLU A 1 87 ? -21.510 -6.780 46.169 1.00 96.50 87 GLU A C 1
ATOM 710 O O . GLU A 1 87 ? -20.562 -6.643 45.391 1.00 96.50 87 GLU A O 1
ATOM 715 N N . TYR A 1 88 ? -22.486 -7.660 45.946 1.00 94.19 88 TYR A N 1
ATOM 716 C CA . TYR A 1 88 ? -22.520 -8.538 44.781 1.00 94.19 88 TYR A CA 1
ATOM 717 C C . TYR A 1 88 ? -22.567 -7.747 43.464 1.00 94.19 88 TYR A C 1
ATOM 719 O O . TYR A 1 88 ? -21.783 -8.008 42.552 1.00 94.19 88 TYR A O 1
ATOM 727 N N . GLN A 1 89 ? -23.403 -6.706 43.386 1.00 94.38 89 GLN A N 1
ATOM 728 C CA . GLN A 1 89 ? -23.447 -5.803 42.232 1.00 94.38 89 GLN A CA 1
ATOM 729 C C . GLN A 1 89 ? -22.115 -5.080 41.999 1.00 94.38 89 GLN A C 1
ATOM 731 O O . GLN A 1 89 ? -21.676 -4.956 40.854 1.00 94.38 89 GLN A O 1
ATOM 736 N N . LYS A 1 90 ? -21.444 -4.626 43.066 1.00 97.00 90 LYS A N 1
ATOM 737 C CA . LYS A 1 90 ? -20.115 -4.000 42.959 1.00 97.00 90 LYS A CA 1
ATOM 738 C C . LYS A 1 90 ? -19.073 -4.968 42.400 1.00 97.00 90 LYS A C 1
ATOM 740 O O . LYS A 1 90 ? -18.252 -4.541 41.591 1.00 97.00 90 LYS A O 1
ATOM 745 N N . ARG A 1 91 ? -19.105 -6.245 42.802 1.00 97.25 91 ARG A N 1
ATOM 746 C CA . ARG A 1 91 ? -18.203 -7.281 42.265 1.00 97.25 91 ARG A CA 1
ATOM 747 C C . ARG A 1 91 ? -18.453 -7.522 40.782 1.00 97.25 91 ARG A C 1
ATOM 749 O O . ARG A 1 91 ? -17.520 -7.388 40.006 1.00 97.25 91 ARG A O 1
ATOM 756 N N . ILE A 1 92 ? -19.712 -7.727 40.384 1.00 96.56 92 ILE A N 1
ATOM 757 C CA . ILE A 1 92 ? -20.077 -7.890 38.966 1.00 96.56 92 ILE A CA 1
ATOM 758 C C . ILE A 1 92 ? -19.583 -6.706 38.134 1.00 96.56 92 ILE A C 1
ATOM 760 O O . ILE A 1 92 ? -18.998 -6.897 37.071 1.00 96.56 92 ILE A O 1
ATOM 764 N N . LYS A 1 93 ? -19.795 -5.478 38.618 1.00 97.12 93 LYS A N 1
ATOM 765 C CA . LYS A 1 93 ? -19.367 -4.278 37.899 1.00 97.12 93 LYS A CA 1
ATOM 766 C C . LYS A 1 93 ? -17.844 -4.212 37.748 1.00 97.12 93 LYS A C 1
ATOM 768 O O . LYS A 1 93 ? -17.361 -3.904 36.664 1.00 97.12 93 LYS A O 1
ATOM 773 N N . LYS A 1 94 ? -17.093 -4.536 38.805 1.00 97.56 94 LYS A N 1
ATOM 774 C CA . LYS A 1 94 ? -15.626 -4.612 38.749 1.00 97.56 94 LYS A CA 1
ATOM 775 C C . LYS A 1 94 ? -15.140 -5.663 37.757 1.00 97.56 94 LYS A C 1
ATOM 777 O O . LYS A 1 94 ? -14.258 -5.363 36.961 1.00 97.56 94 LYS A O 1
ATOM 782 N N . ASP A 1 95 ? -15.728 -6.854 37.782 1.00 96.88 95 ASP A N 1
ATOM 783 C CA . ASP A 1 95 ? -15.340 -7.945 36.886 1.00 96.88 95 ASP A CA 1
ATOM 784 C C . ASP A 1 95 ? -15.615 -7.574 35.419 1.00 96.88 95 ASP A C 1
ATOM 786 O O . ASP A 1 95 ? -14.802 -7.855 34.540 1.00 96.88 95 ASP A O 1
ATOM 790 N N . GLN A 1 96 ? -16.727 -6.879 35.153 1.00 94.25 96 GLN A N 1
ATOM 791 C CA . GLN A 1 96 ? -17.039 -6.329 33.829 1.00 94.25 96 GLN A CA 1
ATOM 792 C C . GLN A 1 96 ? -16.027 -5.266 33.386 1.00 94.25 96 GLN A C 1
ATOM 794 O O . GLN A 1 96 ? -15.548 -5.314 32.255 1.00 94.25 96 GLN A O 1
ATOM 799 N N . GLU A 1 97 ? -15.679 -4.320 34.262 1.00 97.31 97 GLU A N 1
ATOM 800 C CA . GLU A 1 97 ? -14.684 -3.281 33.972 1.00 97.31 97 GLU A CA 1
ATOM 801 C C . GLU A 1 97 ? -13.294 -3.882 33.703 1.00 97.31 97 GLU A C 1
ATOM 803 O O . GLU A 1 97 ? -12.612 -3.469 32.764 1.00 97.31 97 GLU A O 1
ATOM 808 N N . GLU A 1 98 ? -12.877 -4.887 34.479 1.00 97.75 98 GLU A N 1
ATOM 809 C CA . GLU A 1 98 ? -11.604 -5.582 34.269 1.00 97.75 98 GLU A CA 1
ATOM 810 C C . GLU A 1 98 ? -11.600 -6.385 32.962 1.00 97.75 98 GLU A C 1
ATOM 812 O O . GLU A 1 98 ? -10.619 -6.345 32.215 1.00 97.75 98 GLU A O 1
ATOM 817 N N . TYR A 1 99 ? -12.700 -7.078 32.655 1.00 95.44 99 TYR A N 1
ATOM 818 C CA . TYR A 1 99 ? -12.858 -7.810 31.402 1.00 95.44 99 TYR A CA 1
ATOM 819 C C . TYR A 1 99 ? -12.759 -6.885 30.183 1.00 95.44 99 TYR A C 1
ATOM 821 O O . TYR A 1 99 ? -11.994 -7.162 29.259 1.00 95.44 99 TYR A O 1
ATOM 829 N N . GLU A 1 100 ? -13.479 -5.761 30.191 1.00 96.81 100 GLU A N 1
ATOM 830 C CA . GLU A 1 100 ? -13.433 -4.773 29.107 1.00 96.81 100 GLU A CA 1
ATOM 831 C C . GLU A 1 100 ? -12.041 -4.155 28.963 1.00 96.81 100 GLU A C 1
ATOM 833 O O . GLU A 1 100 ? -11.540 -4.010 27.846 1.00 96.81 100 GLU A O 1
ATOM 838 N N . LYS A 1 101 ? -11.373 -3.854 30.083 1.00 97.44 101 LYS A N 1
ATOM 839 C CA . LYS A 1 101 ? -9.996 -3.356 30.070 1.00 97.44 101 LYS A CA 1
ATOM 840 C C . LYS A 1 101 ? -9.044 -4.366 29.429 1.00 97.44 101 LYS A C 1
ATOM 842 O O . LYS A 1 101 ? -8.272 -3.990 28.550 1.00 97.44 101 LYS A O 1
ATOM 847 N N . ARG A 1 102 ? -9.129 -5.642 29.817 1.00 97.38 102 ARG A N 1
ATOM 848 C CA . ARG A 1 102 ? -8.296 -6.716 29.256 1.00 97.38 102 ARG A CA 1
ATOM 849 C C . ARG A 1 102 ? -8.564 -6.908 27.763 1.00 97.38 102 ARG A C 1
ATOM 851 O O . ARG A 1 102 ? -7.620 -6.981 26.984 1.00 97.38 102 ARG A O 1
ATOM 858 N N . ARG A 1 103 ? -9.838 -6.900 27.351 1.00 96.69 103 ARG A N 1
ATOM 859 C CA . ARG A 1 103 ? -10.225 -6.981 25.934 1.00 96.69 103 ARG A CA 1
ATOM 860 C C . ARG A 1 103 ? -9.631 -5.827 25.128 1.00 96.69 103 ARG A C 1
ATOM 862 O O . ARG A 1 103 ? -9.106 -6.045 24.041 1.00 96.69 103 ARG A O 1
ATOM 869 N N . LEU A 1 104 ? -9.702 -4.606 25.658 1.00 97.50 104 LEU A N 1
ATOM 870 C CA . LEU A 1 104 ? -9.175 -3.420 24.989 1.00 97.50 104 LEU A CA 1
ATOM 871 C C . LEU A 1 104 ? -7.641 -3.441 24.898 1.00 97.50 104 LEU A C 1
ATOM 873 O O . LEU A 1 104 ? -7.084 -3.059 23.870 1.00 97.50 104 LEU A O 1
ATOM 877 N N . GLU A 1 105 ? -6.950 -3.899 25.943 1.00 97.44 105 GLU A N 1
ATOM 878 C CA . GLU A 1 105 ? -5.493 -4.081 25.933 1.00 97.44 105 GLU A CA 1
ATOM 879 C C . GLU A 1 105 ? -5.056 -5.120 24.889 1.00 97.44 105 GLU A C 1
ATOM 881 O O . GLU A 1 105 ? -4.131 -4.860 24.117 1.00 97.44 105 GLU A O 1
ATOM 886 N N . GLU A 1 106 ? -5.753 -6.255 24.802 1.00 96.50 106 GLU A N 1
ATOM 887 C CA . GLU A 1 106 ? -5.507 -7.280 23.781 1.00 96.50 106 GLU A CA 1
ATOM 888 C C . GLU A 1 106 ? -5.767 -6.751 22.364 1.00 96.50 106 GLU A C 1
ATOM 890 O O . GLU A 1 106 ? -4.941 -6.950 21.471 1.00 96.50 106 GLU A O 1
ATOM 895 N N . GLU A 1 107 ? -6.872 -6.029 22.154 1.00 96.88 107 GLU A N 1
ATOM 896 C CA . GLU A 1 107 ? -7.208 -5.428 20.861 1.00 96.88 107 GLU A CA 1
ATOM 897 C C . GLU A 1 107 ? -6.157 -4.395 20.428 1.00 96.88 107 GLU A C 1
ATOM 899 O O . GLU A 1 107 ? -5.712 -4.397 19.277 1.00 96.88 107 GLU A O 1
ATOM 904 N N . ASN A 1 108 ? -5.712 -3.536 21.348 1.00 97.00 108 ASN A N 1
ATOM 905 C CA . ASN A 1 108 ? -4.679 -2.540 21.074 1.00 97.00 108 ASN A CA 1
ATOM 906 C C . ASN A 1 108 ? -3.323 -3.195 20.788 1.00 97.00 108 ASN A C 1
ATOM 908 O O . ASN A 1 108 ? -2.652 -2.814 19.829 1.00 97.00 108 ASN A O 1
ATOM 912 N N . SER A 1 109 ? -2.947 -4.223 21.554 1.00 96.81 109 SER A N 1
ATOM 913 C CA . SER A 1 109 ? -1.727 -4.992 21.300 1.00 96.81 109 SER A CA 1
ATOM 914 C C . SER A 1 109 ? -1.773 -5.685 19.934 1.00 96.81 109 SER A C 1
ATOM 916 O O . SER A 1 109 ? -0.803 -5.641 19.175 1.00 96.81 109 SER A O 1
ATOM 918 N N . ALA A 1 110 ? -2.914 -6.276 19.567 1.00 97.31 110 ALA A N 1
ATOM 919 C CA . ALA A 1 110 ? -3.106 -6.891 18.257 1.00 97.31 110 ALA A CA 1
ATOM 920 C C . ALA A 1 110 ? -2.995 -5.860 17.123 1.00 97.31 110 ALA A C 1
ATOM 922 O O . ALA A 1 110 ? -2.282 -6.105 16.147 1.00 97.31 110 ALA A O 1
ATOM 923 N N . LYS A 1 111 ? -3.628 -4.687 17.269 1.00 96.56 111 LYS A N 1
ATOM 924 C CA . LYS A 1 111 ? -3.519 -3.578 16.306 1.00 96.56 111 LYS A CA 1
ATOM 925 C C . LYS A 1 111 ? -2.075 -3.125 16.125 1.00 96.56 111 LYS A C 1
ATOM 927 O O . LYS A 1 111 ? -1.627 -2.985 14.990 1.00 96.56 111 LYS A O 1
ATOM 932 N N . GLU A 1 112 ? -1.325 -2.967 17.212 1.00 97.19 112 GLU A N 1
ATOM 933 C CA . GLU A 1 112 ? 0.081 -2.559 17.151 1.00 97.19 112 GLU A CA 1
ATOM 934 C C . GLU A 1 112 ? 0.953 -3.607 16.435 1.00 97.19 112 GLU A C 1
ATOM 936 O O . GLU A 1 112 ? 1.823 -3.260 15.634 1.00 97.19 112 GLU A O 1
ATOM 941 N N . ARG A 1 113 ? 0.703 -4.905 16.665 1.00 97.25 113 ARG A N 1
ATOM 942 C CA . ARG A 1 113 ? 1.411 -5.995 15.967 1.00 97.25 113 ARG A CA 1
ATOM 943 C C . ARG A 1 113 ? 1.117 -5.993 14.470 1.00 97.25 113 ARG A C 1
ATOM 945 O O . ARG A 1 113 ? 2.054 -6.069 13.678 1.00 97.25 113 ARG A O 1
ATOM 952 N N . ILE A 1 114 ? -0.155 -5.860 14.092 1.00 97.25 114 ILE A N 1
ATOM 953 C CA . ILE A 1 114 ? -0.576 -5.778 12.686 1.00 97.25 114 ILE A CA 1
ATOM 954 C C . ILE A 1 114 ? 0.054 -4.555 12.016 1.00 97.25 114 ILE A C 1
ATOM 956 O O . ILE A 1 114 ? 0.572 -4.663 10.906 1.00 97.25 114 ILE A O 1
ATOM 960 N N . GLN A 1 115 ? 0.071 -3.408 12.698 1.00 96.38 115 GLN A N 1
ATOM 961 C CA . GLN A 1 115 ? 0.680 -2.189 12.177 1.00 96.38 115 GLN A CA 1
ATOM 962 C C . GLN A 1 115 ? 2.184 -2.367 11.929 1.00 96.38 115 GLN A C 1
ATOM 964 O O . GLN A 1 115 ? 2.661 -2.063 10.837 1.00 96.38 115 GLN A O 1
ATOM 969 N N . LYS A 1 116 ? 2.925 -2.930 12.893 1.00 97.31 116 LYS A N 1
ATOM 970 C CA . LYS A 1 116 ? 4.361 -3.216 12.730 1.00 97.31 116 LYS A CA 1
ATOM 971 C C . LYS A 1 116 ? 4.631 -4.181 11.574 1.00 97.31 116 LYS A C 1
ATOM 973 O O . LYS A 1 116 ? 5.590 -3.990 10.827 1.00 97.31 116 LYS A O 1
ATOM 978 N N . GLU A 1 117 ? 3.797 -5.206 11.406 1.00 97.44 117 GLU A N 1
ATOM 979 C CA . GLU A 1 117 ? 3.924 -6.156 10.297 1.00 97.44 117 GLU A CA 1
ATOM 980 C C . GLU A 1 117 ? 3.662 -5.486 8.940 1.00 97.44 117 GLU A C 1
ATOM 982 O O . GLU A 1 117 ? 4.404 -5.714 7.980 1.00 97.44 117 GLU A O 1
ATOM 987 N N . LEU A 1 118 ? 2.647 -4.622 8.862 1.00 97.31 118 LEU A N 1
ATOM 988 C CA . LEU A 1 118 ? 2.323 -3.864 7.656 1.00 97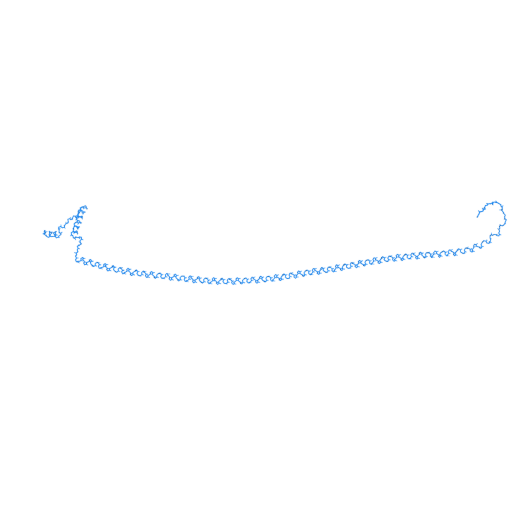.31 118 LEU A CA 1
ATOM 989 C C . LEU A 1 118 ? 3.458 -2.900 7.281 1.00 97.31 118 LEU A C 1
ATOM 991 O O . LEU A 1 118 ? 3.880 -2.868 6.127 1.00 97.31 118 LEU A O 1
ATOM 995 N N . GLU A 1 119 ? 4.005 -2.170 8.255 1.00 97.38 119 GLU A N 1
ATOM 996 C CA . GLU A 1 119 ? 5.152 -1.278 8.051 1.00 97.38 119 GLU A CA 1
ATOM 997 C C . GLU A 1 119 ? 6.399 -2.041 7.580 1.00 97.38 119 GLU A C 1
ATOM 999 O O . GLU A 1 119 ? 7.111 -1.582 6.684 1.00 97.38 119 GLU A O 1
ATOM 1004 N N . ALA A 1 120 ? 6.664 -3.225 8.140 1.00 97.69 120 ALA A N 1
ATOM 1005 C CA . ALA A 1 120 ? 7.767 -4.073 7.696 1.00 97.69 120 ALA A CA 1
ATOM 1006 C C . ALA A 1 120 ? 7.565 -4.562 6.251 1.00 97.69 120 ALA A C 1
ATOM 1008 O O . ALA A 1 120 ? 8.502 -4.515 5.450 1.00 97.69 120 ALA A O 1
ATOM 1009 N N . LYS A 1 121 ? 6.342 -4.977 5.895 1.00 97.31 121 LYS A N 1
ATOM 1010 C CA . LYS A 1 121 ? 5.982 -5.388 4.529 1.00 97.31 121 LYS A CA 1
ATOM 1011 C C . LYS A 1 121 ? 6.129 -4.243 3.527 1.00 97.31 121 LYS A C 1
ATOM 1013 O O . LYS A 1 121 ? 6.698 -4.457 2.459 1.00 97.31 121 LYS A O 1
ATOM 1018 N N . LEU A 1 122 ? 5.700 -3.032 3.882 1.00 96.94 122 LEU A N 1
ATOM 1019 C CA . LEU A 1 122 ? 5.869 -1.843 3.041 1.00 96.94 122 LEU A CA 1
ATOM 1020 C C . LEU A 1 122 ? 7.349 -1.531 2.796 1.00 96.94 122 LEU A C 1
ATOM 1022 O O . LEU A 1 122 ? 7.756 -1.390 1.646 1.00 96.94 122 LEU A O 1
ATOM 1026 N N . LYS A 1 123 ? 8.184 -1.545 3.842 1.00 97.62 123 LYS A N 1
ATOM 1027 C CA . LYS A 1 123 ? 9.638 -1.338 3.699 1.00 97.62 123 LYS A CA 1
ATOM 1028 C C . LYS A 1 123 ? 10.308 -2.403 2.828 1.00 97.62 123 LYS A C 1
ATOM 1030 O O . LYS A 1 123 ? 11.249 -2.099 2.097 1.00 97.62 123 LYS A O 1
ATOM 1035 N N . MET A 1 124 ? 9.863 -3.657 2.916 1.00 96.75 124 MET A N 1
ATOM 1036 C CA . MET A 1 124 ? 10.363 -4.737 2.057 1.00 96.75 124 MET A CA 1
ATOM 1037 C C . MET A 1 124 ? 9.982 -4.504 0.592 1.00 96.75 124 MET A C 1
ATOM 1039 O O . MET A 1 124 ? 10.845 -4.598 -0.279 1.00 96.75 124 MET A O 1
ATOM 1043 N N . PHE A 1 125 ? 8.726 -4.138 0.337 1.00 96.00 125 PHE A N 1
ATOM 1044 C CA . PHE A 1 125 ? 8.226 -3.841 -1.003 1.00 96.00 125 PHE A CA 1
ATOM 1045 C C . PHE A 1 125 ? 8.928 -2.630 -1.636 1.00 96.00 125 PHE A C 1
ATOM 1047 O O . PHE A 1 125 ? 9.328 -2.681 -2.796 1.00 96.00 125 PHE A O 1
ATOM 1054 N N . GLU A 1 126 ? 9.158 -1.563 -0.868 1.00 95.56 126 GLU A N 1
ATOM 1055 C CA . GLU A 1 126 ? 9.911 -0.389 -1.326 1.00 95.56 126 GLU A CA 1
ATOM 1056 C C . GLU A 1 126 ? 11.342 -0.749 -1.738 1.00 95.56 126 GLU A C 1
ATOM 1058 O O . GLU A 1 126 ? 11.788 -0.364 -2.819 1.00 95.56 126 GLU A O 1
ATOM 1063 N N . LYS A 1 127 ? 12.051 -1.535 -0.917 1.00 96.69 127 LYS A N 1
ATOM 1064 C CA . LYS A 1 127 ? 13.405 -2.010 -1.248 1.00 96.69 127 LYS A CA 1
ATOM 1065 C C . LYS A 1 127 ? 13.420 -2.884 -2.498 1.00 96.69 127 LYS A C 1
ATOM 1067 O O . LYS A 1 127 ? 14.354 -2.798 -3.292 1.00 96.69 127 LYS A O 1
ATOM 1072 N N . GLU A 1 128 ? 12.419 -3.742 -2.671 1.00 96.12 128 GLU A N 1
ATOM 1073 C CA . GLU A 1 128 ? 12.306 -4.591 -3.857 1.00 96.12 128 GLU A CA 1
ATOM 1074 C C . GLU A 1 128 ? 12.056 -3.761 -5.121 1.00 96.12 128 GLU A C 1
ATOM 1076 O O . GLU A 1 128 ? 12.703 -3.985 -6.144 1.00 96.12 128 GLU A O 1
ATOM 1081 N N . ASN A 1 129 ? 11.184 -2.755 -5.042 1.00 95.06 129 ASN A N 1
ATOM 1082 C CA . ASN A 1 129 ? 10.934 -1.845 -6.157 1.00 95.06 129 ASN A CA 1
ATOM 1083 C C . ASN A 1 129 ? 12.169 -1.022 -6.519 1.00 95.06 129 ASN A C 1
ATOM 1085 O O . ASN A 1 129 ? 12.470 -0.892 -7.702 1.00 95.06 129 ASN A O 1
ATOM 1089 N N . GLN A 1 130 ? 12.918 -0.527 -5.531 1.00 96.00 130 GLN A N 1
ATOM 1090 C CA . GLN A 1 130 ? 14.178 0.179 -5.781 1.00 96.00 130 GLN A CA 1
ATOM 1091 C C . GLN A 1 130 ? 15.184 -0.706 -6.527 1.00 96.00 130 GLN A C 1
ATOM 1093 O O . GLN A 1 130 ? 15.767 -0.265 -7.515 1.00 96.00 130 GLN A O 1
ATOM 1098 N N . LYS A 1 131 ? 15.335 -1.973 -6.115 1.00 96.94 131 LYS A N 1
ATOM 1099 C CA . LYS A 1 131 ? 16.199 -2.938 -6.815 1.00 96.94 131 LYS A CA 1
ATOM 1100 C C . LYS A 1 131 ? 15.742 -3.181 -8.251 1.00 96.94 131 LYS A C 1
ATOM 1102 O O . LYS A 1 131 ? 16.557 -3.115 -9.164 1.00 96.94 131 LYS A O 1
ATOM 1107 N N . LYS A 1 132 ? 14.442 -3.406 -8.463 1.00 95.56 132 LYS A N 1
ATOM 1108 C CA . LYS A 1 132 ? 13.866 -3.591 -9.806 1.00 95.56 132 LYS A CA 1
ATOM 1109 C C . LYS A 1 132 ? 14.083 -2.368 -10.696 1.00 95.56 132 LYS A C 1
ATOM 1111 O O . LYS A 1 132 ? 14.359 -2.506 -11.886 1.00 95.56 132 LYS A O 1
ATOM 1116 N N . GLU A 1 133 ? 13.971 -1.168 -10.135 1.00 94.50 133 GLU A N 1
ATOM 1117 C CA . GLU A 1 133 ? 14.206 0.071 -10.871 1.00 94.50 133 GLU A CA 1
ATOM 1118 C C . GLU A 1 133 ? 15.686 0.234 -11.252 1.00 94.50 133 GLU A C 1
ATOM 1120 O O . GLU A 1 133 ? 15.995 0.629 -12.377 1.00 94.50 133 GLU A O 1
ATOM 1125 N N . GLU A 1 134 ? 16.605 -0.113 -10.351 1.00 96.12 134 GLU A N 1
ATOM 1126 C CA . GLU A 1 134 ? 18.046 -0.109 -10.613 1.00 96.12 134 GLU A CA 1
ATOM 1127 C C . GLU A 1 134 ? 18.437 -1.141 -11.683 1.00 96.12 134 GLU A C 1
ATOM 1129 O O . GLU A 1 134 ? 19.124 -0.798 -12.648 1.00 96.12 134 GLU A O 1
ATOM 1134 N N . GLU A 1 135 ? 17.918 -2.368 -11.592 1.00 96.25 135 GLU A N 1
ATOM 1135 C CA . GLU A 1 135 ? 18.097 -3.411 -12.611 1.00 96.25 135 GLU A CA 1
ATOM 1136 C C . GLU A 1 135 ? 17.589 -2.952 -13.984 1.00 96.25 135 GLU A C 1
ATOM 1138 O O . GLU A 1 135 ? 18.269 -3.130 -15.000 1.00 96.25 135 GLU A O 1
ATOM 1143 N N . LEU A 1 136 ? 16.425 -2.295 -14.029 1.00 95.88 136 LEU A N 1
ATOM 1144 C CA . LEU A 1 136 ? 15.869 -1.745 -15.263 1.00 95.88 136 LEU A CA 1
ATOM 1145 C C . LEU A 1 136 ? 16.745 -0.625 -15.844 1.00 95.88 136 LEU A C 1
ATOM 1147 O O . LEU A 1 136 ? 16.915 -0.545 -17.064 1.00 95.88 136 LEU A O 1
ATOM 1151 N N . ARG A 1 137 ? 17.315 0.242 -14.998 1.00 95.31 137 ARG A N 1
ATOM 1152 C CA . ARG A 1 137 ? 18.248 1.296 -15.434 1.00 95.31 137 ARG A CA 1
ATOM 1153 C C . ARG A 1 137 ? 19.524 0.697 -16.025 1.00 95.31 137 ARG A C 1
ATOM 1155 O O . ARG A 1 137 ? 19.960 1.141 -17.088 1.00 95.31 137 ARG A O 1
ATOM 1162 N N . GLU A 1 138 ? 20.084 -0.328 -15.392 1.00 96.50 138 GLU A N 1
ATOM 1163 C CA . GLU A 1 138 ? 21.273 -1.023 -15.894 1.00 96.50 138 GLU A CA 1
ATOM 1164 C C . GLU A 1 138 ? 20.997 -1.773 -17.204 1.00 96.50 138 GLU A C 1
ATOM 1166 O O . GLU A 1 138 ? 21.804 -1.699 -18.134 1.00 96.50 138 G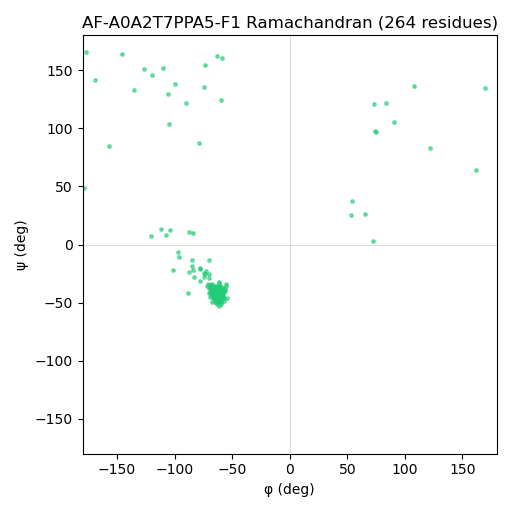LU A O 1
ATOM 1171 N N . MET A 1 139 ? 19.834 -2.419 -17.344 1.00 95.94 139 MET A N 1
ATOM 1172 C CA . MET A 1 139 ? 19.425 -3.024 -18.617 1.00 95.94 139 MET A CA 1
ATOM 1173 C C . MET A 1 139 ? 19.333 -1.987 -19.739 1.00 95.94 139 MET A C 1
ATOM 1175 O O . MET A 1 139 ? 19.956 -2.170 -20.785 1.00 95.94 139 MET A O 1
ATOM 1179 N N . LYS A 1 140 ? 18.651 -0.858 -19.508 1.00 95.12 140 LYS A N 1
ATOM 1180 C CA . LYS A 1 140 ? 18.549 0.230 -20.499 1.00 95.12 140 LYS A CA 1
ATOM 1181 C C . LYS A 1 140 ? 19.915 0.793 -20.890 1.00 95.12 140 LYS A C 1
ATOM 1183 O O . LYS A 1 140 ? 20.143 1.138 -22.049 1.00 95.12 140 LYS A O 1
ATOM 1188 N N . LYS A 1 141 ? 20.847 0.888 -19.938 1.00 96.00 141 LYS A N 1
ATOM 1189 C CA . LYS A 1 141 ? 22.218 1.342 -20.197 1.00 96.00 141 LYS A CA 1
ATOM 1190 C C . LYS A 1 141 ? 22.977 0.357 -21.087 1.00 96.00 141 LYS A C 1
ATOM 1192 O O . LYS A 1 141 ? 23.620 0.793 -22.041 1.00 96.00 141 LYS A O 1
ATOM 1197 N N . LYS A 1 142 ? 22.872 -0.948 -20.814 1.00 95.50 142 LYS A N 1
ATOM 1198 C CA . LYS A 1 142 ? 23.471 -2.006 -21.647 1.00 95.50 142 LYS A CA 1
ATOM 1199 C C . LYS A 1 142 ? 22.882 -2.019 -23.056 1.00 95.50 142 LYS A C 1
ATOM 1201 O O . LYS A 1 142 ? 23.638 -2.064 -24.021 1.00 95.50 142 LYS A O 1
ATOM 1206 N N . GLU A 1 143 ? 21.564 -1.899 -23.178 1.00 94.38 143 GLU A N 1
ATOM 1207 C CA . GLU A 1 143 ? 20.865 -1.845 -24.465 1.00 94.38 143 GLU A CA 1
ATOM 1208 C C . GLU A 1 143 ? 21.294 -0.623 -25.290 1.00 94.38 143 GLU A C 1
ATOM 1210 O O . GLU A 1 143 ? 21.653 -0.747 -26.460 1.00 94.38 143 GLU A O 1
ATOM 1215 N N . LYS A 1 144 ? 21.378 0.556 -24.658 1.00 94.88 144 LYS A N 1
ATOM 1216 C CA . LYS A 1 144 ? 21.892 1.770 -25.303 1.00 94.88 144 LYS A CA 1
ATOM 1217 C C . LYS A 1 144 ? 23.334 1.599 -25.786 1.00 94.88 144 LYS A C 1
ATOM 1219 O O . LYS A 1 144 ? 23.646 1.985 -26.909 1.00 94.88 144 LYS A O 1
ATOM 1224 N N . GLN A 1 145 ? 24.208 1.017 -24.964 1.00 94.38 145 GLN A N 1
ATOM 1225 C CA . GLN A 1 145 ? 25.596 0.744 -25.352 1.00 94.38 145 GLN A CA 1
ATOM 1226 C C . GLN A 1 145 ? 25.683 -0.250 -26.513 1.00 94.38 145 GLN A C 1
ATOM 1228 O O . GLN A 1 145 ? 26.528 -0.096 -27.394 1.00 94.38 145 GLN A O 1
ATOM 1233 N N . GLN A 1 146 ? 24.822 -1.267 -26.528 1.00 95.19 146 GLN A N 1
ATOM 1234 C CA . GLN A 1 146 ? 24.757 -2.238 -27.613 1.00 95.19 146 GLN A CA 1
ATOM 1235 C C . GLN A 1 146 ? 24.294 -1.585 -28.918 1.00 95.19 146 GLN A C 1
ATOM 1237 O O . GLN A 1 146 ? 24.948 -1.772 -29.943 1.00 95.19 146 GLN A O 1
ATOM 1242 N N . MET A 1 147 ? 23.241 -0.766 -28.876 1.00 93.38 147 MET A N 1
ATOM 1243 C CA . MET A 1 147 ? 22.800 0.012 -30.036 1.00 93.38 147 MET A CA 1
ATOM 1244 C C . MET A 1 147 ? 23.893 0.962 -30.532 1.00 93.38 147 MET A C 1
ATOM 1246 O O . MET A 1 147 ? 24.127 1.051 -31.732 1.00 93.38 147 MET A O 1
ATOM 1250 N N . GLU A 1 148 ? 24.613 1.641 -29.636 1.00 94.56 148 GLU A N 1
ATOM 1251 C CA . GLU A 1 148 ? 25.707 2.536 -30.026 1.00 94.56 148 GLU A CA 1
ATOM 1252 C C . GLU A 1 148 ? 26.846 1.780 -30.730 1.00 94.56 148 GLU A C 1
ATOM 1254 O O . GLU A 1 148 ? 27.374 2.257 -31.735 1.00 94.56 148 GLU A O 1
ATOM 1259 N N . LYS A 1 149 ? 27.202 0.581 -30.247 1.00 95.06 149 LYS A N 1
ATOM 1260 C CA . LYS A 1 149 ? 28.177 -0.291 -30.921 1.00 95.06 149 LYS A CA 1
ATOM 1261 C C . LYS A 1 149 ? 27.694 -0.698 -32.311 1.00 95.06 149 LYS A C 1
ATOM 1263 O O . LYS A 1 149 ? 28.443 -0.540 -33.269 1.00 95.06 149 LYS A O 1
ATOM 1268 N N . GLN A 1 150 ? 26.442 -1.139 -32.430 1.00 93.25 150 GLN A N 1
ATOM 1269 C CA . GLN A 1 150 ? 25.850 -1.509 -33.718 1.00 93.25 150 GLN A CA 1
ATOM 1270 C C . GLN A 1 150 ? 25.818 -0.332 -34.698 1.00 93.25 150 GLN A C 1
ATOM 1272 O O . GLN A 1 150 ? 26.146 -0.503 -35.868 1.00 93.25 150 GLN A O 1
ATOM 1277 N N . MET A 1 151 ? 25.491 0.874 -34.228 1.00 93.31 151 MET A N 1
ATOM 1278 C CA . MET A 1 151 ? 25.511 2.087 -35.049 1.00 93.31 151 MET A CA 1
ATOM 1279 C C . MET A 1 151 ? 26.924 2.445 -35.518 1.00 93.31 151 MET A C 1
ATOM 1281 O O . MET A 1 151 ? 27.104 2.807 -36.678 1.00 93.31 151 MET A O 1
ATOM 1285 N N . LYS A 1 152 ? 27.940 2.317 -34.653 1.00 94.19 152 LYS A N 1
ATOM 1286 C CA . LYS A 1 152 ? 29.344 2.538 -35.037 1.00 94.19 152 LYS A CA 1
ATOM 1287 C C . LYS A 1 152 ? 29.813 1.516 -36.070 1.00 94.19 152 LYS A C 1
ATOM 1289 O O . LYS A 1 152 ? 30.410 1.906 -37.066 1.00 94.19 152 LYS A O 1
ATOM 1294 N N . GLU A 1 153 ? 29.510 0.235 -35.868 1.00 94.12 153 GLU A N 1
ATOM 1295 C CA . GLU A 1 153 ? 29.838 -0.827 -36.829 1.00 94.12 153 GLU A CA 1
ATOM 1296 C C . GLU A 1 153 ? 29.136 -0.619 -38.174 1.00 94.12 153 GLU A C 1
ATOM 1298 O O . GLU A 1 153 ? 29.762 -0.752 -39.224 1.00 94.12 153 GLU A O 1
ATOM 1303 N N . MET A 1 154 ? 27.853 -0.250 -38.155 1.00 92.50 154 MET A N 1
ATOM 1304 C CA . MET A 1 154 ? 27.102 0.078 -39.366 1.00 92.50 154 MET A CA 1
ATOM 1305 C C . MET A 1 154 ? 27.712 1.283 -40.091 1.00 92.50 154 MET A C 1
ATOM 1307 O O . MET A 1 154 ? 27.867 1.238 -41.309 1.00 92.50 154 MET A O 1
ATOM 1311 N N . GLY A 1 155 ? 28.112 2.321 -39.352 1.00 92.69 155 GLY A N 1
ATOM 1312 C CA . GLY A 1 155 ? 28.805 3.484 -39.905 1.00 92.69 155 GLY A CA 1
ATOM 1313 C C . GLY A 1 155 ? 30.134 3.115 -40.568 1.00 92.69 155 GLY A C 1
ATOM 1314 O O . GLY A 1 155 ? 30.383 3.545 -41.690 1.00 92.69 155 GLY A O 1
ATOM 1315 N N . ILE A 1 156 ? 30.948 2.265 -39.929 1.00 94.00 156 ILE A N 1
ATOM 1316 C CA . ILE A 1 156 ? 32.214 1.778 -40.504 1.00 94.00 156 ILE A CA 1
ATOM 1317 C C . ILE A 1 156 ? 31.954 1.025 -41.814 1.00 94.00 156 ILE A C 1
ATOM 1319 O O . ILE A 1 156 ? 32.568 1.346 -42.830 1.00 94.00 156 ILE A O 1
ATOM 1323 N N . ARG A 1 157 ? 30.988 0.098 -41.836 1.00 92.12 157 ARG A N 1
ATOM 1324 C CA . ARG A 1 157 ? 30.637 -0.647 -43.060 1.00 92.12 157 ARG A CA 1
ATOM 1325 C C . ARG A 1 157 ? 30.192 0.274 -44.191 1.00 92.12 157 ARG A C 1
ATOM 1327 O O . ARG A 1 157 ? 30.638 0.109 -45.319 1.00 92.12 157 ARG A O 1
ATOM 1334 N N . GLN A 1 158 ? 29.360 1.273 -43.891 1.00 89.50 158 GLN A N 1
ATOM 1335 C CA . GLN A 1 158 ? 28.947 2.264 -44.887 1.00 89.50 158 GLN A CA 1
ATOM 1336 C C . GLN A 1 158 ? 30.143 3.050 -45.429 1.00 89.50 158 GLN A C 1
ATOM 1338 O O . GLN A 1 158 ? 30.232 3.275 -46.634 1.00 89.50 158 GLN A O 1
ATOM 1343 N N . THR A 1 159 ? 31.087 3.447 -44.570 1.00 89.06 159 THR A N 1
ATOM 1344 C CA . THR A 1 159 ? 32.298 4.141 -45.029 1.00 89.06 159 THR A CA 1
ATOM 1345 C C . THR A 1 159 ? 33.195 3.249 -45.885 1.00 89.06 159 THR A C 1
ATOM 1347 O O . THR A 1 159 ? 33.682 3.708 -46.915 1.00 89.06 159 THR A O 1
ATOM 1350 N N . GLU A 1 160 ? 33.357 1.974 -45.523 1.00 92.81 160 GLU A N 1
ATOM 1351 C CA . GLU A 1 160 ? 34.116 0.994 -46.308 1.00 92.81 160 GLU A CA 1
ATOM 1352 C C . GLU A 1 160 ? 33.471 0.747 -47.678 1.00 92.81 160 GLU A C 1
ATOM 1354 O O . GLU A 1 160 ? 34.172 0.689 -48.689 1.00 92.81 160 GLU A O 1
ATOM 1359 N N . GLU A 1 161 ? 32.139 0.657 -47.740 1.00 92.75 161 GLU A N 1
ATOM 1360 C CA . GLU A 1 161 ? 31.399 0.539 -48.999 1.00 92.75 161 GLU A CA 1
ATOM 1361 C C . GLU A 1 161 ? 31.583 1.777 -49.879 1.00 92.75 161 GLU A C 1
ATOM 1363 O O . GLU A 1 161 ? 31.913 1.643 -51.058 1.00 92.75 161 GLU A O 1
ATOM 1368 N N . ILE A 1 162 ? 31.429 2.981 -49.317 1.00 91.81 162 ILE A N 1
ATOM 1369 C CA . ILE A 1 162 ? 31.655 4.241 -50.042 1.00 91.81 162 ILE A CA 1
ATOM 1370 C C . ILE A 1 162 ? 33.089 4.301 -50.577 1.00 91.81 162 ILE A C 1
ATOM 1372 O O . ILE A 1 162 ? 33.308 4.689 -51.726 1.00 91.81 162 ILE A O 1
ATOM 1376 N N . GLU A 1 163 ? 34.075 3.904 -49.775 1.00 93.38 163 GLU A N 1
ATOM 1377 C CA . GLU A 1 163 ? 35.473 3.919 -50.189 1.00 93.38 163 GLU A CA 1
ATOM 1378 C C . GLU A 1 163 ? 35.772 2.877 -51.272 1.00 93.38 163 GLU A C 1
ATOM 1380 O O . GLU A 1 163 ? 36.525 3.162 -52.206 1.00 93.38 163 GLU A O 1
ATOM 1385 N N . LYS A 1 164 ? 35.135 1.704 -51.209 1.00 94.69 164 LYS A N 1
ATOM 1386 C CA . LYS A 1 164 ? 35.199 0.706 -52.278 1.00 94.69 164 LYS A CA 1
ATOM 1387 C C . LYS A 1 164 ? 34.628 1.261 -53.584 1.00 94.69 164 LYS A C 1
ATOM 1389 O O . LYS A 1 164 ? 35.323 1.232 -54.595 1.00 94.69 164 LYS A O 1
ATOM 1394 N N . TYR A 1 165 ? 33.432 1.857 -53.556 1.00 90.56 165 TYR A N 1
ATOM 1395 C CA . TYR A 1 165 ? 32.849 2.508 -54.736 1.00 90.56 165 TYR A CA 1
ATOM 1396 C C . TYR A 1 165 ? 33.744 3.616 -55.291 1.00 90.56 165 TYR A C 1
ATOM 1398 O O . TYR A 1 165 ? 33.886 3.744 -56.506 1.00 90.56 165 TYR A O 1
ATOM 1406 N N . ARG A 1 166 ? 34.376 4.404 -54.415 1.00 91.81 166 ARG A N 1
ATOM 1407 C CA . ARG A 1 166 ? 35.323 5.443 -54.823 1.00 91.81 166 ARG A CA 1
ATOM 1408 C C . ARG A 1 166 ? 36.547 4.850 -55.527 1.00 91.81 166 ARG A C 1
ATOM 1410 O O . ARG A 1 166 ? 36.932 5.371 -56.569 1.00 91.81 166 ARG A O 1
ATOM 1417 N N . LYS A 1 167 ? 37.144 3.777 -54.995 1.00 93.50 167 LYS A N 1
ATOM 1418 C CA . LYS A 1 167 ? 38.295 3.096 -55.618 1.00 93.50 167 LYS A CA 1
ATOM 1419 C C . LYS A 1 167 ? 37.925 2.488 -56.967 1.00 93.50 167 LYS A C 1
ATOM 1421 O O . LYS A 1 167 ? 38.622 2.750 -57.942 1.00 93.50 167 LYS A O 1
ATOM 1426 N N 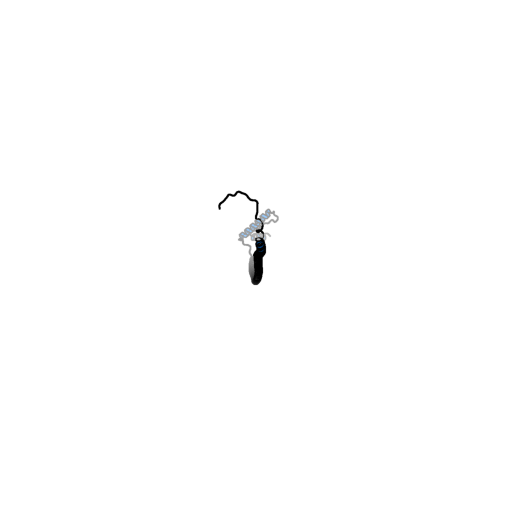. ASP A 1 168 ? 36.802 1.777 -57.040 1.00 92.94 168 ASP A N 1
ATOM 1427 C CA . ASP A 1 168 ? 36.296 1.189 -58.286 1.00 92.94 168 ASP A CA 1
ATOM 1428 C C . ASP A 1 168 ? 36.035 2.278 -59.343 1.00 92.94 168 ASP A C 1
ATOM 1430 O O . ASP A 1 168 ? 36.346 2.115 -60.524 1.00 92.94 168 ASP A O 1
ATOM 1434 N N . PHE A 1 169 ? 35.491 3.426 -58.925 1.00 92.75 169 PHE A N 1
ATOM 1435 C CA . PHE A 1 169 ? 35.294 4.579 -59.800 1.00 92.75 169 PHE A CA 1
ATOM 1436 C C . PHE A 1 169 ? 36.627 5.188 -60.265 1.00 92.75 169 PHE A C 1
ATOM 1438 O O . PHE A 1 169 ? 36.793 5.469 -61.451 1.00 92.75 169 PHE A O 1
ATOM 1445 N N . GLU A 1 170 ? 37.599 5.362 -59.366 1.00 92.06 170 GLU A N 1
ATOM 1446 C CA . GLU A 1 170 ? 38.939 5.857 -59.706 1.00 92.06 170 GLU A CA 1
ATOM 1447 C C . GLU A 1 170 ? 39.683 4.912 -60.670 1.00 92.06 170 GLU A C 1
ATOM 1449 O O . GLU A 1 170 ? 40.369 5.387 -61.579 1.00 92.06 170 GLU A O 1
ATOM 1454 N N . GLU A 1 171 ? 39.547 3.591 -60.516 1.00 93.62 171 GLU A N 1
ATOM 1455 C CA . GLU A 1 171 ? 40.115 2.605 -61.444 1.00 93.62 171 GLU A CA 1
ATOM 1456 C C . GLU A 1 171 ? 39.469 2.685 -62.825 1.00 93.62 171 GLU A C 1
ATOM 1458 O O . GLU A 1 171 ? 40.194 2.818 -63.813 1.00 93.62 171 GLU A O 1
ATOM 1463 N N . LYS A 1 172 ? 38.134 2.737 -62.901 1.00 93.31 172 LYS A N 1
ATOM 1464 C CA . LYS A 1 172 ? 37.417 2.944 -64.171 1.00 93.31 172 LYS A CA 1
ATOM 1465 C C . LYS A 1 172 ? 37.828 4.243 -64.859 1.00 93.31 172 LYS A C 1
ATOM 1467 O O . LYS A 1 172 ? 38.012 4.273 -66.073 1.00 93.31 172 LYS A O 1
ATOM 1472 N N . MET A 1 173 ? 38.030 5.315 -64.093 1.00 91.06 173 MET A N 1
ATOM 1473 C CA . MET A 1 173 ? 38.522 6.587 -64.630 1.00 91.06 173 MET A CA 1
ATOM 1474 C C . MET A 1 173 ? 39.956 6.476 -65.164 1.00 91.06 173 MET A C 1
ATOM 1476 O O . MET A 1 173 ? 40.278 7.069 -66.195 1.00 91.06 173 MET A O 1
ATOM 1480 N N . LYS A 1 174 ? 40.835 5.715 -64.499 1.00 92.44 174 LYS A N 1
ATOM 1481 C CA . LYS A 1 174 ? 42.199 5.453 -64.989 1.00 92.44 174 LYS A CA 1
ATOM 1482 C C . LYS A 1 174 ? 42.193 4.598 -66.251 1.00 92.44 174 LYS A C 1
ATOM 1484 O O . LYS A 1 174 ? 42.966 4.892 -67.158 1.00 92.44 174 LYS A O 1
ATOM 1489 N N . GLU A 1 175 ? 41.357 3.568 -66.305 1.00 92.56 175 GLU A N 1
ATOM 1490 C CA . GLU A 1 175 ? 41.199 2.691 -67.465 1.00 92.56 175 GLU A CA 1
ATOM 1491 C C . GLU A 1 175 ? 40.671 3.474 -68.666 1.00 92.56 175 GLU A C 1
ATOM 1493 O O . GLU A 1 175 ? 41.346 3.537 -69.689 1.00 92.56 175 GLU A O 1
ATOM 1498 N N . SER A 1 176 ? 39.579 4.219 -68.488 1.00 92.12 176 SER A N 1
ATOM 1499 C CA . SER A 1 176 ? 39.035 5.107 -69.519 1.00 92.12 176 SER A CA 1
ATOM 1500 C C . SER A 1 176 ? 40.068 6.134 -70.006 1.00 92.12 176 SER A C 1
ATOM 1502 O O . SER A 1 176 ? 40.205 6.372 -71.205 1.00 92.12 176 SER A O 1
ATOM 1504 N N . LYS A 1 177 ? 40.879 6.705 -69.103 1.00 91.44 177 LYS A N 1
ATOM 1505 C CA . LYS A 1 177 ? 41.972 7.608 -69.493 1.00 91.44 177 LYS A CA 1
ATOM 1506 C C . LYS A 1 177 ? 43.063 6.893 -70.298 1.00 91.44 177 LYS A C 1
ATOM 1508 O O . LYS A 1 177 ? 43.600 7.492 -71.229 1.00 91.44 177 LYS A O 1
ATOM 1513 N N . ARG A 1 178 ? 43.418 5.650 -69.951 1.00 90.81 178 ARG A N 1
ATOM 1514 C CA . ARG A 1 178 ? 44.388 4.841 -70.711 1.00 90.81 178 ARG A CA 1
ATOM 1515 C C . ARG A 1 178 ? 43.860 4.532 -72.106 1.00 90.81 178 ARG A C 1
ATOM 1517 O O . ARG A 1 178 ? 44.591 4.766 -73.060 1.00 90.81 178 ARG A O 1
ATOM 1524 N N . GLU A 1 179 ? 42.604 4.111 -72.222 1.00 91.75 179 GLU A N 1
ATOM 1525 C CA . GLU A 1 179 ? 41.945 3.883 -73.511 1.00 91.75 179 GLU A CA 1
ATOM 1526 C C . GLU A 1 179 ? 41.926 5.153 -74.363 1.00 91.75 179 GLU A C 1
ATOM 1528 O O . GLU A 1 179 ? 42.253 5.110 -75.544 1.00 91.75 179 GLU A O 1
ATOM 1533 N N . MET A 1 180 ? 41.613 6.308 -73.765 1.00 90.44 180 MET A N 1
ATOM 1534 C CA . MET A 1 180 ? 41.617 7.586 -74.479 1.00 90.44 180 MET A CA 1
ATOM 1535 C C . MET A 1 180 ? 43.017 7.952 -74.992 1.00 90.44 180 MET A C 1
ATOM 1537 O O . MET A 1 180 ? 43.157 8.416 -76.121 1.00 90.44 180 MET A O 1
ATOM 1541 N N . ILE A 1 181 ? 44.063 7.722 -74.188 1.00 91.31 181 ILE A N 1
ATOM 1542 C CA . ILE A 1 181 ? 45.458 7.937 -74.602 1.00 91.31 181 ILE A CA 1
ATOM 1543 C C . ILE A 1 181 ? 45.846 6.966 -75.721 1.00 91.31 181 ILE A C 1
ATOM 1545 O O . ILE A 1 181 ? 46.461 7.388 -76.698 1.00 91.31 181 ILE A O 1
ATOM 1549 N N . GLU A 1 182 ? 45.498 5.687 -75.597 1.00 91.81 182 GLU A N 1
ATOM 1550 C CA . GLU A 1 182 ? 45.819 4.674 -76.600 1.00 91.81 182 GLU A CA 1
ATOM 1551 C C . GLU A 1 182 ? 45.098 4.953 -77.924 1.00 91.81 182 GLU A C 1
ATOM 1553 O O . GLU A 1 182 ? 45.720 4.916 -78.984 1.00 91.81 182 GLU A O 1
ATOM 1558 N N . ASN A 1 183 ? 43.818 5.326 -77.875 1.00 92.00 183 ASN A N 1
ATOM 1559 C CA . ASN A 1 183 ? 43.057 5.738 -79.052 1.00 92.00 183 ASN A CA 1
ATOM 1560 C C . ASN A 1 183 ? 43.666 6.986 -79.701 1.00 92.00 183 ASN A C 1
ATOM 1562 O O . ASN A 1 183 ? 43.900 6.978 -80.906 1.00 92.00 183 ASN A O 1
ATOM 1566 N N . ALA A 1 184 ? 44.040 8.005 -78.919 1.00 89.75 184 ALA A N 1
ATOM 1567 C CA . ALA A 1 184 ? 44.727 9.186 -79.446 1.00 89.75 184 ALA A CA 1
ATOM 1568 C C . ALA A 1 184 ? 46.088 8.840 -80.086 1.00 89.75 184 ALA A C 1
ATOM 1570 O O . ALA A 1 184 ? 46.480 9.432 -81.092 1.00 89.75 184 ALA A O 1
ATOM 1571 N N . GLN A 1 185 ? 46.821 7.867 -79.535 1.00 91.19 185 GLN A N 1
ATOM 1572 C CA . GLN A 1 185 ? 48.065 7.371 -80.130 1.00 91.19 185 GLN A CA 1
ATOM 1573 C C . GLN A 1 185 ? 47.819 6.601 -81.431 1.00 91.19 185 GLN A C 1
ATOM 1575 O O . GLN A 1 185 ? 48.570 6.796 -82.387 1.00 91.19 185 GLN A O 1
ATOM 1580 N N . ARG A 1 186 ? 46.777 5.762 -81.490 1.00 90.81 186 ARG A N 1
ATOM 1581 C CA . ARG A 1 186 ? 46.369 5.053 -82.714 1.00 90.81 186 ARG A CA 1
ATOM 1582 C C . ARG A 1 186 ? 45.973 6.040 -83.808 1.00 90.81 186 ARG A C 1
ATOM 1584 O O . ARG A 1 186 ? 46.501 5.942 -84.910 1.00 90.81 186 ARG A O 1
ATOM 1591 N N . GLU A 1 187 ? 45.144 7.030 -83.484 1.00 90.75 187 GLU A N 1
ATOM 1592 C CA . GLU A 1 187 ? 44.761 8.107 -84.406 1.00 90.75 187 GLU A CA 1
ATOM 1593 C C . GLU A 1 187 ? 45.985 8.880 -84.903 1.00 90.75 187 GLU A C 1
ATOM 1595 O O . GLU A 1 187 ? 46.140 9.104 -86.105 1.00 90.75 187 GLU A O 1
ATOM 1600 N N . LYS A 1 188 ? 46.911 9.232 -84.002 1.00 91.81 188 LYS A N 1
ATOM 1601 C CA . LYS A 1 188 ? 48.166 9.892 -84.375 1.00 91.81 188 LYS A CA 1
ATOM 1602 C C . LYS A 1 188 ? 49.008 9.029 -85.321 1.00 91.81 188 LYS A C 1
ATOM 1604 O O . LYS A 1 188 ? 49.494 9.538 -86.328 1.00 91.81 188 LYS A O 1
ATOM 1609 N N . ALA A 1 189 ? 49.174 7.740 -85.029 1.00 90.12 189 ALA A N 1
ATOM 1610 C CA . ALA A 1 189 ? 49.938 6.817 -85.869 1.00 90.12 189 ALA A CA 1
ATOM 1611 C C . ALA A 1 189 ? 49.284 6.615 -87.246 1.00 90.12 189 ALA A C 1
ATOM 1613 O O . ALA A 1 189 ? 49.974 6.512 -88.263 1.00 90.12 189 ALA A O 1
ATOM 1614 N N . GLU A 1 190 ? 47.953 6.588 -87.299 1.00 92.19 190 GLU A N 1
ATOM 1615 C CA . GLU A 1 190 ? 47.201 6.486 -88.545 1.00 92.19 190 GLU A CA 1
ATOM 1616 C C . GLU A 1 190 ? 47.339 7.754 -89.393 1.00 92.19 190 GLU A C 1
ATOM 1618 O O . GLU A 1 190 ? 47.627 7.658 -90.589 1.00 92.19 190 GLU A O 1
ATOM 1623 N N . LEU A 1 191 ? 47.262 8.936 -88.776 1.00 90.44 191 LEU A N 1
ATOM 1624 C CA . LEU A 1 191 ? 47.562 10.210 -89.433 1.00 90.44 191 LEU A CA 1
ATOM 1625 C C . LEU A 1 191 ? 49.007 10.261 -89.948 1.00 90.44 191 LEU A C 1
ATOM 1627 O O . LEU A 1 191 ? 49.236 10.669 -91.087 1.00 90.44 191 LEU A O 1
ATOM 1631 N N . GLU A 1 192 ? 49.986 9.798 -89.167 1.00 89.38 192 GLU A N 1
ATOM 1632 C CA . GLU A 1 192 ? 51.385 9.701 -89.607 1.00 89.38 192 GLU A CA 1
ATOM 1633 C C . GLU A 1 192 ? 51.547 8.740 -90.794 1.00 89.38 192 GLU A C 1
ATOM 1635 O O . GLU A 1 192 ? 52.283 9.036 -91.738 1.00 89.38 192 GLU A O 1
ATOM 1640 N N . LYS A 1 193 ? 50.842 7.603 -90.794 1.00 90.56 193 LYS A N 1
ATOM 1641 C CA . LYS A 1 193 ? 50.842 6.651 -91.913 1.00 90.56 193 LYS A CA 1
ATOM 1642 C C . LYS A 1 193 ? 50.222 7.265 -93.167 1.00 90.56 193 LYS A C 1
ATOM 1644 O O . LYS A 1 193 ? 50.798 7.136 -94.248 1.00 90.56 193 LYS A O 1
ATOM 1649 N N . GLN A 1 194 ? 49.091 7.958 -93.034 1.00 89.69 194 GLN A N 1
ATOM 1650 C CA . GLN A 1 194 ? 48.460 8.685 -94.137 1.00 89.69 194 GLN A CA 1
ATOM 1651 C C . GLN A 1 194 ? 49.388 9.776 -94.688 1.00 89.69 194 GLN A C 1
ATOM 1653 O O . GLN A 1 194 ? 49.503 9.929 -95.905 1.00 89.69 194 GLN A O 1
ATOM 1658 N N . LEU A 1 195 ? 50.096 10.495 -93.812 1.00 89.31 195 LEU A N 1
ATOM 1659 C CA . LEU A 1 195 ? 51.074 11.505 -94.206 1.00 89.31 195 LEU A CA 1
ATOM 1660 C C . LEU A 1 195 ? 52.254 10.882 -94.965 1.00 89.31 195 LEU A C 1
ATOM 1662 O O . LEU A 1 195 ? 52.603 11.362 -96.039 1.00 89.31 195 LEU A O 1
ATOM 1666 N N . ARG A 1 196 ? 52.818 9.770 -94.473 1.00 87.50 196 ARG A N 1
ATOM 1667 C CA . ARG A 1 196 ? 53.886 9.026 -95.168 1.00 87.50 196 ARG A CA 1
ATOM 1668 C C . ARG A 1 196 ? 53.445 8.541 -96.544 1.00 87.50 196 ARG A C 1
ATOM 1670 O O . ARG A 1 196 ? 54.196 8.687 -97.499 1.00 87.50 196 ARG A O 1
ATOM 1677 N N . GLN A 1 197 ? 52.228 8.009 -96.662 1.00 88.50 197 GLN A N 1
ATOM 1678 C CA . GLN A 1 197 ? 51.676 7.585 -97.950 1.00 88.50 197 GLN A CA 1
ATOM 1679 C C . GLN A 1 197 ? 51.490 8.756 -98.917 1.00 88.50 197 GLN A C 1
ATOM 1681 O O . GLN A 1 197 ? 51.753 8.598 -100.107 1.00 88.50 197 GLN A O 1
ATOM 1686 N N . LYS A 1 198 ? 51.049 9.926 -98.432 1.00 88.81 198 LYS A N 1
ATOM 1687 C CA . LYS A 1 198 ? 50.983 11.146 -99.251 1.00 88.81 198 LYS A CA 1
ATOM 1688 C C . LYS A 1 198 ? 52.371 11.551 -99.744 1.00 88.81 198 LYS A C 1
ATOM 1690 O O . LYS A 1 198 ? 52.533 11.700 -100.948 1.00 88.81 198 LYS A O 1
ATOM 1695 N N . ILE A 1 199 ? 53.358 11.616 -98.847 1.00 86.81 199 ILE A N 1
ATOM 1696 C CA . ILE A 1 199 ? 54.753 11.935 -99.190 1.00 86.81 199 ILE A CA 1
ATOM 1697 C C . ILE A 1 199 ? 55.314 10.925 -100.201 1.00 86.81 199 ILE A C 1
ATOM 1699 O O . ILE A 1 199 ? 55.968 11.311 -101.160 1.00 86.81 199 ILE A O 1
ATOM 1703 N N . GLU A 1 200 ? 55.059 9.625 -100.035 1.00 86.19 200 GLU A N 1
ATOM 1704 C CA . GLU A 1 200 ? 55.552 8.599 -100.962 1.00 86.19 200 GLU A CA 1
ATOM 1705 C C . GLU A 1 200 ? 54.887 8.698 -102.342 1.00 86.19 200 GLU A C 1
ATOM 1707 O O . GLU A 1 200 ? 55.567 8.567 -103.359 1.00 86.19 200 GLU A O 1
ATOM 1712 N N . LYS A 1 201 ? 53.572 8.953 -102.398 1.00 87.06 201 LYS A N 1
ATOM 1713 C CA . LYS A 1 201 ? 52.858 9.195 -103.662 1.00 87.06 201 LYS A CA 1
ATOM 1714 C C . LYS A 1 201 ? 53.380 10.442 -104.365 1.00 87.06 201 LYS A C 1
ATOM 1716 O O . LYS A 1 201 ? 53.590 10.397 -105.571 1.00 87.06 201 LYS A O 1
ATOM 1721 N N . GLU A 1 202 ? 53.608 11.516 -103.619 1.00 85.75 202 GLU A N 1
ATOM 1722 C CA . GLU A 1 202 ? 54.172 12.765 -104.129 1.00 85.75 202 GLU A CA 1
ATOM 1723 C C . GLU A 1 202 ? 55.608 12.557 -104.630 1.00 85.75 202 GLU A C 1
ATOM 1725 O O . GLU A 1 202 ? 55.932 12.944 -105.747 1.00 85.75 202 GLU A O 1
ATOM 1730 N N . ASN A 1 203 ? 56.441 11.823 -103.888 1.00 85.25 203 ASN A N 1
ATOM 1731 C CA . ASN A 1 203 ? 57.791 11.459 -104.317 1.00 85.25 203 ASN A CA 1
ATOM 1732 C C . ASN A 1 203 ? 57.797 10.570 -105.566 1.00 85.25 203 ASN A C 1
ATOM 1734 O O . ASN A 1 203 ? 58.623 10.785 -106.448 1.00 85.25 203 ASN A O 1
ATOM 1738 N N . LYS A 1 204 ? 56.890 9.588 -105.673 1.00 85.06 204 LYS A N 1
ATOM 1739 C CA . LYS A 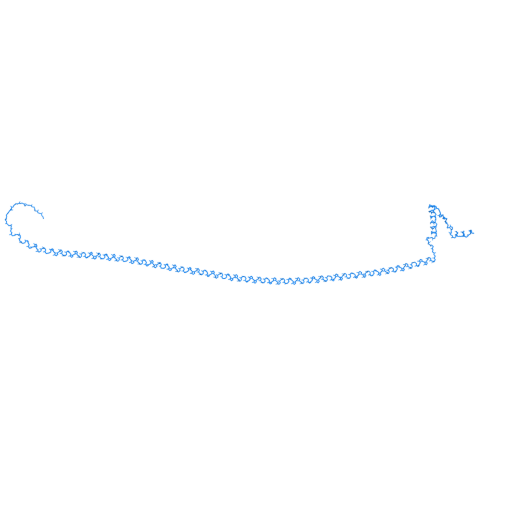1 204 ? 56.744 8.762 -106.884 1.00 85.06 204 LYS A CA 1
ATOM 1740 C C . LYS A 1 204 ? 56.285 9.596 -108.073 1.00 85.06 204 LYS A C 1
ATOM 1742 O O . LYS A 1 204 ? 56.881 9.480 -109.136 1.00 85.06 204 LYS A O 1
ATOM 1747 N N . ALA A 1 205 ? 55.295 10.468 -107.883 1.00 82.25 205 ALA A N 1
ATOM 1748 C CA . ALA A 1 205 ? 54.848 11.396 -108.917 1.00 82.25 205 ALA A CA 1
ATOM 1749 C C . ALA A 1 205 ? 55.996 12.308 -109.381 1.00 82.25 205 ALA A C 1
ATOM 1751 O O . ALA A 1 205 ? 56.217 12.437 -110.581 1.00 82.25 205 ALA A O 1
ATOM 1752 N N . ASN A 1 206 ? 56.787 12.845 -108.446 1.00 81.94 206 ASN A N 1
ATOM 1753 C CA . ASN A 1 206 ? 57.961 13.665 -108.746 1.00 81.94 206 ASN A CA 1
ATOM 1754 C C . ASN A 1 206 ? 59.060 12.871 -109.470 1.00 81.94 206 ASN A C 1
ATOM 1756 O O . ASN A 1 206 ? 59.630 13.367 -110.436 1.00 81.94 206 ASN A O 1
ATOM 1760 N N . GLN A 1 207 ? 59.357 11.635 -109.053 1.00 79.81 207 GLN A N 1
ATOM 1761 C CA . GLN A 1 207 ? 60.326 10.772 -109.743 1.00 79.81 207 GLN A CA 1
ATOM 1762 C C . GLN A 1 207 ? 59.869 10.410 -111.155 1.00 79.81 207 GLN A C 1
ATOM 1764 O O . GLN A 1 207 ? 60.678 10.381 -112.077 1.00 79.81 207 GLN A O 1
ATOM 1769 N N . GLU A 1 208 ? 58.583 10.132 -111.335 1.00 82.06 208 GLU A N 1
ATOM 1770 C CA . GLU A 1 208 ? 58.013 9.787 -112.632 1.00 82.06 208 GLU A CA 1
ATOM 1771 C C . GLU A 1 208 ? 57.949 11.003 -113.560 1.00 82.06 208 GLU A C 1
ATOM 1773 O O . GLU A 1 208 ? 58.235 10.884 -114.750 1.00 82.06 208 GLU A O 1
ATOM 1778 N N . GLN A 1 209 ? 57.679 12.189 -113.013 1.00 81.25 209 GLN A N 1
ATOM 1779 C CA . GLN A 1 209 ? 57.805 13.455 -113.727 1.00 81.25 209 GLN A CA 1
ATOM 1780 C C . GLN A 1 209 ? 59.258 13.723 -114.136 1.00 81.25 209 GLN A C 1
ATOM 1782 O O . GLN A 1 209 ? 59.508 14.009 -115.303 1.00 81.25 209 GLN A O 1
ATOM 1787 N N . LEU A 1 210 ? 60.223 13.525 -113.234 1.00 82.00 210 LEU A N 1
ATOM 1788 C CA . LEU A 1 210 ? 61.650 13.655 -113.538 1.00 82.00 210 LEU A CA 1
ATOM 1789 C C . LEU A 1 210 ? 62.098 12.646 -114.607 1.00 82.00 210 LEU A C 1
ATOM 1791 O O . LEU A 1 210 ? 62.884 12.977 -115.491 1.00 82.00 210 LEU A O 1
ATOM 1795 N N . LYS A 1 211 ? 61.576 11.415 -114.561 1.00 79.44 211 LYS A N 1
ATOM 1796 C CA . LYS A 1 211 ? 61.850 10.385 -115.566 1.00 79.44 211 LYS A CA 1
ATOM 1797 C C . LYS A 1 211 ? 61.265 10.762 -116.927 1.00 79.44 211 LYS A C 1
ATOM 1799 O O . LYS A 1 211 ? 61.965 10.623 -117.921 1.00 79.44 211 LYS A O 1
ATOM 1804 N N . LYS A 1 212 ? 60.039 11.297 -116.975 1.00 80.69 212 LYS A N 1
ATOM 1805 C CA . LYS A 1 212 ? 59.443 11.848 -118.205 1.00 80.69 212 LYS A CA 1
ATOM 1806 C C . LYS A 1 212 ? 60.237 13.034 -118.745 1.00 80.69 212 LYS A C 1
ATOM 1808 O O . LYS A 1 212 ? 60.432 13.120 -119.950 1.00 80.69 212 LYS A O 1
ATOM 1813 N N . GLU A 1 213 ? 60.733 13.916 -117.880 1.00 77.25 213 GLU A N 1
ATOM 1814 C CA . GLU A 1 213 ? 61.626 15.008 -118.284 1.00 77.25 213 GLU A CA 1
ATOM 1815 C C . GLU A 1 213 ? 62.959 14.482 -118.833 1.00 77.25 213 GLU A C 1
ATOM 1817 O O . GLU A 1 213 ? 63.445 14.982 -119.844 1.00 77.25 213 GLU A O 1
ATOM 1822 N N . MET A 1 214 ? 63.546 13.453 -118.213 1.00 76.25 214 MET A N 1
ATOM 1823 C CA . MET A 1 214 ? 64.765 12.804 -118.708 1.00 76.25 214 MET A CA 1
ATOM 1824 C C . MET A 1 214 ? 64.549 12.054 -120.024 1.00 76.25 214 MET A C 1
ATOM 1826 O O . MET A 1 214 ? 65.404 12.129 -120.901 1.00 76.25 214 MET A O 1
ATOM 1830 N N . GLU A 1 215 ? 63.436 11.336 -120.181 1.00 75.06 215 GLU A N 1
ATOM 1831 C CA . GLU A 1 215 ? 63.065 10.671 -121.434 1.00 75.06 215 GLU A CA 1
ATOM 1832 C C . GLU A 1 215 ? 62.798 11.697 -122.535 1.00 75.06 215 GLU A C 1
ATOM 1834 O O . GLU A 1 215 ? 63.286 11.516 -123.647 1.00 75.06 215 GLU A O 1
ATOM 1839 N N . GLY A 1 216 ? 62.124 12.806 -122.213 1.00 73.19 216 GLY A N 1
ATOM 1840 C CA . GLY A 1 216 ? 61.959 13.946 -123.112 1.00 73.19 216 GLY A CA 1
ATOM 1841 C C . GLY A 1 216 ? 63.306 14.510 -123.563 1.00 73.19 216 GLY A C 1
ATOM 1842 O O . GLY A 1 216 ? 63.547 14.618 -124.760 1.00 73.19 216 GLY A O 1
ATOM 1843 N N . LYS A 1 217 ? 64.234 14.755 -122.626 1.00 75.81 217 LYS A N 1
ATOM 1844 C CA . LYS A 1 217 ? 65.602 15.204 -122.942 1.00 75.81 217 LYS A CA 1
ATOM 1845 C C . LYS A 1 217 ? 66.405 14.172 -123.737 1.00 75.81 217 LYS A C 1
ATOM 1847 O O . LYS A 1 217 ? 67.165 14.547 -124.620 1.00 75.81 217 LYS A O 1
ATOM 1852 N N . MET A 1 218 ? 66.261 12.873 -123.462 1.00 70.56 218 MET A N 1
ATOM 1853 C CA . MET A 1 218 ? 66.922 11.825 -124.252 1.00 70.56 218 MET A CA 1
ATOM 1854 C C . MET A 1 218 ? 66.356 11.728 -125.666 1.00 70.56 218 MET A C 1
ATOM 1856 O O . MET A 1 218 ? 67.118 11.492 -126.598 1.00 70.56 218 MET A O 1
ATOM 1860 N N . GLN A 1 219 ? 65.046 11.900 -125.839 1.00 69.62 219 GLN A N 1
ATOM 1861 C CA . GLN A 1 219 ? 64.424 11.963 -127.159 1.00 69.62 219 GLN A CA 1
ATOM 1862 C C . GLN A 1 219 ? 64.875 13.208 -127.917 1.00 69.62 219 GLN A C 1
ATOM 1864 O O . GLN A 1 219 ? 65.188 13.091 -129.095 1.00 69.62 2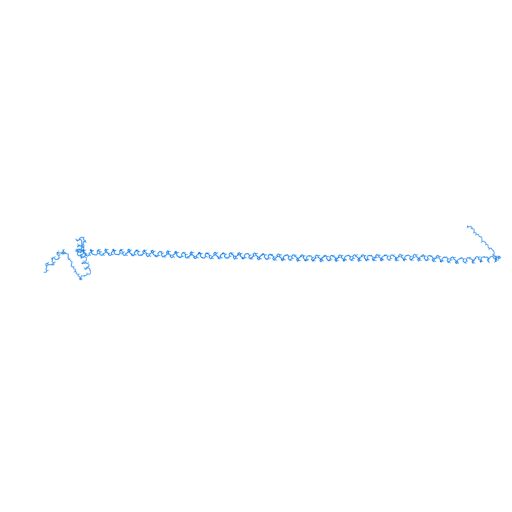19 GLN A O 1
ATOM 1869 N N . GLU A 1 220 ? 64.992 14.348 -127.236 1.00 71.00 220 GLU A N 1
ATOM 1870 C CA . GLU A 1 220 ? 65.520 15.596 -127.790 1.00 71.00 220 GLU A CA 1
ATOM 1871 C C . GLU A 1 220 ? 66.967 15.406 -128.278 1.00 71.00 220 GLU A C 1
ATOM 1873 O O . GLU A 1 220 ? 67.243 15.590 -129.463 1.00 71.00 220 GLU A O 1
ATOM 1878 N N . ILE A 1 221 ? 67.845 14.850 -127.432 1.00 68.69 221 ILE A N 1
ATOM 1879 C CA . ILE A 1 221 ? 69.223 14.483 -127.802 1.00 68.69 221 ILE A CA 1
ATOM 1880 C C . ILE A 1 221 ? 69.243 13.468 -128.957 1.00 68.69 221 ILE A C 1
ATOM 1882 O O . ILE A 1 221 ? 70.031 13.614 -129.887 1.00 68.69 221 ILE A O 1
ATOM 1886 N N . ALA A 1 222 ? 68.383 12.446 -128.948 1.00 61.25 222 ALA A N 1
ATOM 1887 C CA . ALA A 1 222 ? 68.317 11.457 -130.025 1.00 61.25 222 ALA A CA 1
ATOM 1888 C C . ALA A 1 222 ? 67.852 12.076 -131.354 1.00 61.25 222 ALA A C 1
ATOM 1890 O O . ALA A 1 222 ? 68.362 11.702 -132.413 1.00 61.25 222 ALA A O 1
ATOM 1891 N N . THR A 1 223 ? 66.928 13.041 -131.318 1.00 61.78 223 THR A N 1
ATOM 1892 C CA . THR A 1 223 ? 66.544 13.824 -132.499 1.00 61.78 223 THR A CA 1
ATOM 1893 C C . THR A 1 223 ? 67.649 14.772 -132.957 1.00 61.78 223 THR A C 1
ATOM 1895 O O . THR A 1 223 ? 67.823 14.927 -134.164 1.00 61.78 223 THR A O 1
ATOM 1898 N N . GLU A 1 224 ? 68.436 15.346 -132.045 1.00 62.38 224 GLU A N 1
ATOM 1899 C CA . GLU A 1 224 ? 69.632 16.135 -132.370 1.00 62.38 224 GLU A CA 1
ATOM 1900 C C . GLU A 1 224 ? 70.682 15.266 -133.086 1.00 62.38 224 GLU A C 1
ATOM 1902 O O . GLU A 1 224 ? 71.148 15.612 -134.169 1.00 62.38 224 GLU A O 1
ATOM 1907 N N . VAL A 1 225 ? 70.969 14.073 -132.552 1.00 59.69 225 VAL A N 1
ATOM 1908 C CA . VAL A 1 225 ? 71.919 13.110 -133.138 1.00 59.69 225 VAL A CA 1
ATOM 1909 C C . VAL A 1 225 ? 71.421 12.575 -134.487 1.00 59.69 225 VAL A C 1
ATOM 1911 O O . VAL A 1 225 ? 72.216 12.372 -135.406 1.00 59.69 225 VAL A O 1
ATOM 1914 N N . MET A 1 226 ? 70.109 12.368 -134.659 1.00 57.75 226 MET A N 1
ATOM 1915 C CA . MET A 1 226 ? 69.542 12.026 -135.971 1.00 57.75 226 MET A CA 1
ATOM 1916 C C . MET A 1 226 ? 69.646 13.184 -136.970 1.00 57.75 226 MET A C 1
ATOM 1918 O O . MET A 1 226 ? 69.947 12.931 -138.136 1.00 57.75 226 MET A O 1
ATOM 1922 N N . LYS A 1 227 ? 69.455 14.439 -136.544 1.00 57.75 227 LYS A N 1
ATOM 1923 C CA . LYS A 1 227 ? 69.667 15.615 -137.405 1.00 57.75 227 LYS A CA 1
ATOM 1924 C C . LYS A 1 227 ? 71.131 15.758 -137.822 1.00 57.75 227 LYS A C 1
ATOM 1926 O O . LYS A 1 227 ? 71.390 16.043 -138.988 1.00 57.75 227 LYS A O 1
ATOM 1931 N N . GLU A 1 228 ? 72.083 15.477 -136.933 1.00 56.69 228 GLU A N 1
ATOM 1932 C CA . GLU A 1 228 ? 73.509 15.450 -137.287 1.00 56.69 228 GLU A CA 1
ATOM 1933 C C . GLU A 1 228 ? 73.843 14.327 -138.279 1.00 56.69 228 GLU A C 1
ATOM 1935 O O . GLU A 1 228 ? 74.635 14.532 -139.199 1.00 56.69 228 GLU A O 1
ATOM 1940 N N . ARG A 1 229 ? 73.195 13.158 -138.169 1.00 52.75 229 ARG A N 1
ATOM 1941 C CA . ARG A 1 229 ? 73.372 12.053 -139.129 1.00 52.75 229 ARG A CA 1
ATOM 1942 C C . ARG A 1 229 ? 72.787 12.361 -140.512 1.00 52.75 229 ARG A C 1
ATOM 1944 O O . ARG A 1 229 ? 73.411 12.021 -141.509 1.00 52.75 229 ARG A O 1
ATOM 1951 N N . VAL A 1 230 ? 71.645 13.051 -140.577 1.00 55.06 230 VAL A N 1
ATOM 1952 C CA . VAL A 1 230 ? 71.023 13.491 -141.842 1.00 55.06 230 VAL A CA 1
ATOM 1953 C C . VAL A 1 230 ? 71.820 14.623 -142.509 1.00 55.06 230 VAL A C 1
ATOM 1955 O O . VAL A 1 230 ? 71.942 14.628 -143.732 1.00 55.06 230 VAL A O 1
ATOM 1958 N N . ASN A 1 231 ? 72.450 15.517 -141.737 1.00 53.66 231 ASN A N 1
ATOM 1959 C CA . ASN A 1 231 ? 73.367 16.527 -142.287 1.00 53.66 231 ASN A CA 1
ATOM 1960 C C . ASN A 1 231 ? 74.661 15.910 -142.853 1.00 53.66 231 ASN A C 1
ATOM 1962 O O . ASN A 1 231 ? 75.158 16.361 -143.882 1.00 53.66 231 ASN A O 1
ATOM 1966 N N . ASN A 1 232 ? 75.178 14.842 -142.238 1.00 49.50 232 ASN A N 1
ATOM 1967 C CA . ASN A 1 232 ? 76.406 14.173 -142.690 1.00 49.50 232 ASN A CA 1
ATOM 1968 C C . ASN A 1 232 ? 76.200 13.349 -143.986 1.00 49.50 232 ASN A C 1
ATOM 1970 O O . ASN A 1 232 ? 77.128 13.169 -144.776 1.00 49.50 232 ASN A O 1
ATOM 1974 N N . ASP A 1 233 ? 74.969 12.897 -144.253 1.00 48.81 233 ASP A N 1
ATOM 1975 C CA . ASP A 1 233 ? 74.609 12.225 -145.511 1.00 48.81 233 ASP A CA 1
ATOM 1976 C C . ASP A 1 233 ? 74.240 13.212 -146.644 1.00 48.81 233 ASP A C 1
ATOM 1978 O O . ASP A 1 233 ? 74.337 12.857 -147.822 1.00 48.81 233 ASP A O 1
ATOM 1982 N N . GLN A 1 234 ? 73.909 14.476 -146.335 1.00 51.94 234 GLN A N 1
ATOM 1983 C CA . GLN A 1 234 ? 73.732 15.532 -147.346 1.00 51.94 234 GLN A CA 1
ATOM 1984 C C . GLN A 1 234 ? 75.061 16.096 -147.882 1.00 51.94 234 GLN A C 1
ATOM 1986 O O . GLN A 1 234 ? 75.140 16.420 -149.069 1.00 51.94 234 GLN A O 1
ATOM 1991 N N . GLU A 1 235 ? 76.134 16.138 -147.083 1.00 48.34 235 GLU A N 1
ATOM 1992 C CA . GLU A 1 235 ? 77.447 16.616 -147.557 1.00 48.34 235 GLU A CA 1
ATOM 1993 C C . GLU A 1 235 ? 78.123 15.657 -148.552 1.00 48.34 235 GLU A C 1
ATOM 1995 O O . GLU A 1 235 ? 78.824 16.099 -149.465 1.00 48.34 235 GLU A O 1
ATOM 2000 N N . LYS A 1 236 ? 77.860 14.345 -148.466 1.00 50.78 236 LYS A N 1
ATOM 2001 C CA . LYS A 1 236 ? 78.422 13.361 -149.413 1.00 50.78 236 LYS A CA 1
ATOM 2002 C C . LYS A 1 236 ? 77.761 13.384 -150.794 1.00 50.78 236 LYS A C 1
ATOM 2004 O O . LYS A 1 236 ? 78.418 13.037 -151.773 1.00 50.78 236 LYS A O 1
ATOM 2009 N N . ASN A 1 237 ? 76.512 13.842 -150.896 1.00 49.12 237 ASN A N 1
ATOM 2010 C CA . ASN A 1 237 ? 75.806 13.960 -152.176 1.00 49.12 237 ASN A CA 1
ATOM 2011 C C . ASN A 1 237 ? 76.120 15.263 -152.930 1.00 49.12 237 ASN A C 1
ATOM 2013 O O . ASN A 1 237 ? 76.028 15.286 -154.154 1.00 49.12 237 ASN A O 1
ATOM 2017 N N . TRP A 1 238 ? 76.580 16.321 -152.253 1.00 51.69 238 TRP A N 1
ATOM 2018 C CA . TRP A 1 238 ? 76.945 17.576 -152.928 1.00 51.69 238 TRP A CA 1
ATOM 2019 C C . TRP A 1 238 ? 78.282 17.488 -153.690 1.00 51.69 238 TRP A C 1
ATOM 2021 O O . TRP A 1 238 ? 78.457 18.121 -154.730 1.00 51.69 238 TRP A O 1
ATOM 2031 N N . VAL A 1 239 ? 79.206 16.627 -153.245 1.00 54.44 239 VAL A N 1
ATOM 2032 C CA . VAL A 1 239 ? 80.491 16.391 -153.936 1.00 54.44 239 VAL A CA 1
ATOM 2033 C C . VAL A 1 239 ? 80.312 15.581 -155.235 1.00 54.44 239 VAL A C 1
ATOM 2035 O O . VAL A 1 239 ? 81.125 15.701 -156.151 1.00 54.44 239 VAL A O 1
ATOM 2038 N N . ALA A 1 240 ? 79.224 14.812 -155.371 1.00 52.38 240 ALA A N 1
ATOM 2039 C CA . ALA A 1 240 ? 78.937 14.005 -156.562 1.00 52.38 240 ALA A CA 1
ATOM 2040 C C . ALA A 1 240 ? 78.271 14.797 -157.712 1.00 52.38 240 ALA A C 1
ATOM 2042 O O . ALA A 1 240 ? 78.502 14.480 -158.881 1.00 52.38 240 ALA A O 1
ATOM 2043 N N . ASP A 1 241 ? 77.515 15.861 -157.413 1.00 50.47 241 ASP A N 1
ATOM 2044 C CA . ASP A 1 241 ? 76.806 16.660 -158.430 1.00 50.47 241 ASP A CA 1
ATOM 2045 C C . ASP A 1 241 ? 77.645 17.803 -159.031 1.00 50.47 241 ASP A C 1
ATOM 2047 O O . ASP A 1 241 ? 77.438 18.183 -160.186 1.00 50.47 241 ASP A O 1
ATOM 2051 N N . ALA A 1 242 ? 78.676 18.291 -158.333 1.00 50.09 242 ALA A N 1
ATOM 2052 C CA . ALA A 1 242 ? 79.611 19.271 -158.901 1.00 50.09 242 ALA A CA 1
ATOM 2053 C C . ALA A 1 242 ? 80.521 18.671 -159.999 1.00 50.09 242 ALA A C 1
ATOM 2055 O O . ALA A 1 242 ? 80.953 1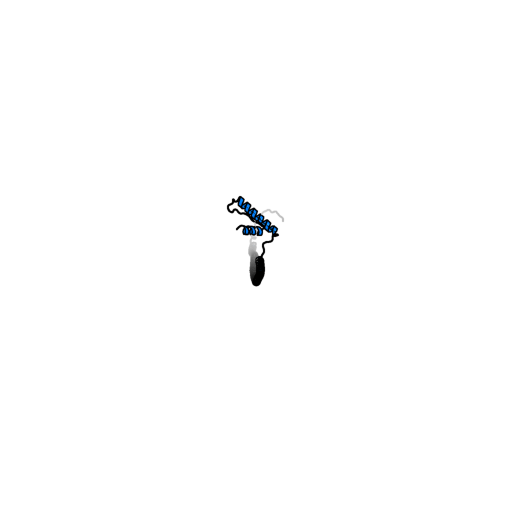9.381 -160.908 1.00 50.09 242 ALA A O 1
ATOM 2056 N N . ALA A 1 243 ? 80.767 17.355 -159.974 1.00 49.59 243 ALA A N 1
ATOM 2057 C CA . ALA A 1 243 ? 81.597 16.668 -160.968 1.00 49.59 243 ALA A CA 1
ATOM 2058 C C . ALA A 1 243 ? 80.871 16.399 -162.307 1.00 49.59 243 ALA A C 1
ATOM 2060 O O . ALA A 1 243 ? 81.525 16.245 -163.338 1.00 49.59 243 ALA A O 1
ATOM 2061 N N . ASN A 1 244 ? 79.531 16.405 -162.332 1.00 49.66 244 ASN A N 1
ATOM 2062 C CA . ASN A 1 244 ? 78.734 16.101 -163.532 1.00 49.66 244 ASN A CA 1
ATOM 2063 C C . ASN A 1 244 ? 78.252 17.337 -164.320 1.00 49.66 244 ASN A C 1
ATOM 2065 O O . ASN A 1 244 ? 77.745 17.194 -165.434 1.00 49.66 244 ASN A O 1
ATOM 2069 N N . GLY A 1 245 ? 78.462 18.555 -163.808 1.00 47.50 245 GLY A N 1
ATOM 2070 C CA . GLY A 1 245 ? 78.134 19.802 -164.518 1.00 47.50 245 GLY A CA 1
ATOM 2071 C C . GLY A 1 245 ? 79.137 20.211 -165.609 1.00 47.50 245 GLY A C 1
ATOM 2072 O O . GLY A 1 245 ? 78.786 20.948 -166.526 1.00 47.50 245 GLY A O 1
ATOM 2073 N N . VAL A 1 246 ? 80.375 19.705 -165.561 1.00 50.12 246 VAL A N 1
ATOM 2074 C CA . VAL A 1 246 ? 81.470 20.112 -166.470 1.00 50.12 246 VAL A CA 1
ATOM 2075 C C . VAL A 1 246 ? 81.457 19.354 -167.813 1.00 50.12 246 VAL A C 1
ATOM 2077 O O . VAL A 1 246 ? 82.077 19.793 -168.777 1.00 50.12 246 VAL A O 1
ATOM 2080 N N . LEU A 1 247 ? 80.694 18.262 -167.947 1.00 45.19 247 LEU A N 1
ATOM 2081 C CA . LEU A 1 247 ? 80.771 17.351 -169.105 1.00 45.19 247 LEU A CA 1
ATOM 2082 C C . LEU A 1 247 ? 79.587 17.407 -170.093 1.00 45.19 247 LEU A C 1
ATOM 2084 O O . LEU A 1 247 ? 79.544 16.606 -171.025 1.00 45.19 247 LEU A O 1
ATOM 2088 N N . LYS A 1 248 ? 78.646 18.357 -169.959 1.00 46.03 248 LYS A N 1
ATOM 2089 C CA . LYS A 1 248 ? 77.425 18.411 -170.803 1.00 46.03 248 LYS A CA 1
ATOM 2090 C C . LYS A 1 248 ? 77.204 19.673 -171.652 1.00 46.03 248 LYS A C 1
ATOM 2092 O O . LYS A 1 248 ? 76.170 19.770 -172.302 1.00 46.03 248 LYS A O 1
ATOM 2097 N N . LEU A 1 249 ? 78.166 20.599 -171.726 1.00 44.59 249 LEU A N 1
ATOM 2098 C CA . LEU A 1 249 ? 78.051 21.827 -172.545 1.00 44.59 249 LEU A CA 1
ATOM 2099 C C . LEU A 1 249 ? 79.005 21.894 -173.759 1.00 44.59 249 LEU A C 1
ATOM 2101 O O . LEU A 1 249 ? 79.115 22.937 -174.394 1.00 44.59 249 LEU A O 1
ATOM 2105 N N . ALA A 1 250 ? 79.642 20.778 -174.139 1.00 39.25 250 ALA A N 1
ATOM 2106 C CA . ALA A 1 250 ? 80.594 20.713 -175.258 1.00 39.25 250 ALA A CA 1
ATOM 2107 C C . ALA A 1 250 ? 80.064 20.070 -176.564 1.00 39.25 250 ALA A C 1
ATOM 2109 O O . ALA A 1 250 ? 80.859 19.775 -177.451 1.00 39.25 250 ALA A O 1
ATOM 2110 N N . SER A 1 251 ? 78.759 19.832 -176.747 1.00 37.34 251 SER A N 1
ATOM 2111 C CA . SER A 1 251 ? 78.258 19.303 -178.038 1.00 37.34 251 SER A CA 1
ATOM 2112 C C . SER A 1 251 ? 76.778 19.597 -178.299 1.00 37.34 251 SER A C 1
ATOM 2114 O O . SER A 1 251 ? 75.900 18.776 -178.057 1.00 37.34 251 SER A O 1
ATOM 2116 N N . GLY A 1 252 ? 76.505 20.788 -178.835 1.00 35.22 252 GLY A N 1
ATOM 2117 C CA . GLY A 1 252 ? 75.166 21.182 -179.284 1.00 35.22 252 GLY A CA 1
ATOM 2118 C C . GLY A 1 252 ? 75.115 22.587 -179.887 1.00 35.22 252 GLY A C 1
ATOM 2119 O O . GLY A 1 252 ? 74.291 23.398 -179.484 1.00 35.22 252 GLY A O 1
ATOM 2120 N N . TRP A 1 253 ? 76.033 22.905 -180.803 1.00 35.00 253 TRP A N 1
ATOM 2121 C CA . TRP A 1 253 ? 75.942 24.064 -181.703 1.00 35.00 253 TRP A CA 1
ATOM 2122 C C . TRP A 1 253 ? 75.436 23.559 -183.064 1.00 35.00 253 TRP A C 1
ATOM 2124 O O . TRP A 1 253 ? 75.956 22.546 -183.525 1.00 35.00 253 TRP A O 1
ATOM 2134 N N . LEU A 1 254 ? 74.516 24.297 -183.714 1.00 43.03 254 LEU A N 1
ATOM 2135 C CA . LEU A 1 254 ? 73.861 24.033 -185.023 1.00 43.03 254 LEU A CA 1
ATOM 2136 C C . LEU A 1 254 ? 72.642 23.082 -184.917 1.00 43.03 254 LEU A C 1
ATOM 2138 O O . LEU A 1 254 ? 72.793 21.942 -184.507 1.00 43.03 254 LEU A O 1
ATOM 2142 N N . PHE A 1 255 ? 71.400 23.394 -185.299 1.00 38.38 255 PHE A N 1
ATOM 2143 C CA . PHE A 1 255 ? 70.762 24.509 -186.010 1.00 38.38 255 PHE A CA 1
ATOM 2144 C C . PHE A 1 255 ? 69.235 24.305 -185.838 1.00 38.38 255 PHE A C 1
ATOM 2146 O O . PHE A 1 255 ? 68.783 23.163 -185.919 1.00 38.38 255 PHE A O 1
ATOM 2153 N N . GLY A 1 256 ? 68.423 25.353 -185.646 1.00 33.62 256 GLY A N 1
ATOM 2154 C CA . GLY A 1 256 ? 66.956 25.195 -185.613 1.00 33.62 256 GLY A CA 1
ATOM 2155 C C . GLY A 1 256 ? 66.201 26.355 -184.966 1.00 33.62 256 GLY A C 1
ATOM 2156 O O . GLY A 1 256 ? 65.609 26.200 -183.907 1.00 33.62 256 GLY A O 1
ATOM 2157 N N . GLU A 1 257 ? 66.287 27.526 -185.585 1.00 37.59 257 GLU A N 1
ATOM 2158 C CA . GLU A 1 257 ? 66.083 28.860 -185.017 1.00 37.59 257 GLU A CA 1
ATOM 2159 C C . GLU A 1 257 ? 64.797 29.555 -185.528 1.00 37.59 257 GLU A C 1
ATOM 2161 O O . GLU A 1 257 ? 64.413 29.350 -186.679 1.00 37.59 257 GLU A O 1
ATOM 2166 N N . ARG A 1 258 ? 64.235 30.451 -184.685 1.00 34.72 258 ARG A N 1
ATOM 2167 C CA . ARG A 1 258 ? 63.211 31.528 -184.879 1.00 34.72 258 ARG A CA 1
ATOM 2168 C C . ARG A 1 258 ? 61.813 31.272 -184.285 1.00 34.72 258 ARG A C 1
ATOM 2170 O O . ARG A 1 258 ? 61.226 30.237 -184.541 1.00 34.72 258 ARG A O 1
ATOM 2177 N N . ALA A 1 259 ? 61.132 32.214 -183.614 1.00 37.75 259 ALA A N 1
ATOM 2178 C CA . ALA A 1 259 ? 61.423 33.579 -183.134 1.00 37.75 259 ALA A CA 1
ATOM 2179 C C . ALA A 1 259 ? 60.196 34.133 -182.344 1.00 37.75 259 ALA A C 1
ATOM 2181 O O . ALA A 1 259 ? 59.086 33.644 -182.549 1.00 37.75 259 ALA A O 1
ATOM 2182 N N . ARG A 1 260 ? 60.414 35.238 -181.590 1.00 41.50 260 ARG A N 1
ATOM 2183 C CA . ARG A 1 260 ? 59.517 36.106 -180.753 1.00 41.50 260 ARG A CA 1
ATOM 2184 C C . ARG A 1 260 ? 59.398 35.671 -179.284 1.00 41.50 260 ARG A C 1
ATOM 2186 O O . ARG A 1 260 ? 58.769 34.661 -179.022 1.00 41.50 260 ARG A O 1
ATOM 2193 N N . VAL A 1 261 ? 59.998 36.300 -178.258 1.00 43.09 261 VAL A N 1
ATOM 2194 C CA . VAL A 1 261 ? 60.487 37.672 -177.927 1.00 43.09 261 VAL A CA 1
ATOM 2195 C C . VAL A 1 261 ? 59.391 38.699 -177.613 1.00 43.09 261 VAL A C 1
ATOM 2197 O O . VAL A 1 261 ? 58.883 39.318 -178.541 1.00 43.09 261 VAL A O 1
ATOM 2200 N N . SER A 1 262 ? 59.123 38.918 -176.312 1.00 41.59 262 SER A N 1
ATOM 2201 C CA . SER A 1 262 ? 58.913 40.235 -175.656 1.00 41.59 262 SER A CA 1
ATOM 2202 C C . SER A 1 262 ? 58.379 40.100 -174.211 1.00 41.59 262 SER A C 1
ATOM 2204 O O . SER A 1 262 ? 57.404 39.380 -174.013 1.00 41.59 262 SER A O 1
ATOM 2206 N N . GLY A 1 263 ? 58.949 40.859 -173.254 1.00 37.38 263 GLY A N 1
ATOM 2207 C CA . GLY A 1 263 ? 58.415 41.106 -171.891 1.00 37.38 263 GLY A CA 1
ATOM 2208 C C . GLY A 1 263 ? 59.381 40.682 -170.771 1.00 37.38 263 GLY A C 1
ATOM 2209 O O . GLY A 1 263 ? 59.337 39.522 -170.392 1.00 37.38 263 GLY A O 1
ATOM 2210 N N . LEU A 1 264 ? 60.402 41.426 -170.315 1.00 42.38 264 LEU A N 1
ATOM 2211 C CA . LEU A 1 264 ? 60.565 42.820 -169.843 1.00 42.38 264 LEU A CA 1
ATOM 2212 C C . LEU A 1 264 ? 59.979 43.122 -168.446 1.00 42.38 264 LEU A C 1
ATOM 2214 O O . LEU A 1 264 ? 58.773 43.046 -168.242 1.00 42.38 264 LEU A O 1
ATOM 2218 N N . SER A 1 265 ? 60.899 43.571 -167.578 1.00 41.94 265 SER A N 1
ATOM 2219 C CA . SER A 1 265 ? 60.732 44.322 -166.321 1.00 41.94 265 SER A CA 1
ATOM 2220 C C . SER A 1 265 ? 60.233 43.565 -165.082 1.00 41.94 265 SER A C 1
ATOM 2222 O O . SER A 1 265 ? 59.031 43.464 -164.860 1.00 41.94 265 SER A O 1
ATOM 2224 N N . ASN A 1 266 ? 61.149 43.122 -164.209 1.00 49.44 266 ASN A N 1
ATOM 2225 C CA . ASN A 1 266 ? 61.600 43.833 -162.989 1.00 49.44 266 ASN A CA 1
ATOM 2226 C C . ASN A 1 266 ? 62.430 42.928 -162.069 1.00 49.44 266 ASN A C 1
ATOM 2228 O O . ASN A 1 266 ? 62.152 41.711 -162.033 1.00 49.44 266 ASN A O 1
#

InterPro domains:
  IPR006703 AIG1-type guanine nucleotide-binding (G) domain [PF04548] (5-67)
  IPR027417 P-loop containing nucleoside triphosphate hydrolase [G3DSA:3.40.50.300] (1-84)

Sequence (266 aa):
MGDDFRVLLNDCNRRYIVFDNTASKKEKSKQRKDLLAMIRQMMDKNGGQKYTCDVLNKINSKIEETVKQRMAEADKESVEKTEFFQEYQKRIKKDQEEYEKRRLEEENSAKERIQKELEAKLKMFEKENQKKEEELREMKKKEKQQMEKQMKEMGIRQTEEIEKYRKDFEEKMKESKREMIENAQREKAELEKQLRQKIEKENKANQEQLKKEMEGKMQEIATEVMKERVNNDQEKNWVADAANGVLKLASGWLFGERARVSGLSN

Organism: Pomacea canaliculata (NCBI:txid400727)

pLDDT: mean 83.49, std 17.56, range [33.62, 97.75]

Secondary structure (DSSP, 8-state):
--HHHHHHHHHTTT------TTS-HHHHHHHHHHHHHHHHHHHHHTTTPPP--HHHHHHHHHHHHHHHHHHHHHHHHHHHHHHHHHHHHHHHHHHHHHHHHHHHHHHHHHHHHHHHHHHHHHHHHHHHHHHHHHHHHHHHHHHHHHHHHHHHHHHHHHHHHHHHHHHHHHHHHHHHHHHHHHHHHHHHHHHHHHHHHHHHHHHHHHHHHHHHHHHHHHHHHHHHHHHHHHHHHHHHHHHHHTTTSTTSSSS--S------------

Mean predicted aligned error: 18.45 Å